Protein AF-A0A9P7G7P2-F1 (afdb_monomer_lite)

Foldseek 3Di:
DDDDPPDDDDDDDDDPPPDPFAWPDKEKADWDFDDDDPVFKTKIKIKIWTAGPQGWIKIKMKIWIWGDDPPDPDIDIDIDIDDIDTQDDGDNWGKQDWYWDAQPPWGIWIWTDTFQKIKIAAPDTPQAQDHGIDMDGDDFQLLAPPTGSRAGWQDWAQQRVFQWIWTAGQQQFIQIWGSVRRDTHSDGDPDPPDPDDDHRNVNSVVRSVVVPVVDPPDDSNKGFGWNHKDAPVSHDRIDTDTDTDHDPD

Radius of gyration: 21.04 Å; chains: 1; bounding box: 52×40×62 Å

Secondary structure (DSSP, 8-state):
-EEETTEEEE-----S-S-SSPEEEEEEPPPEEEEE-SSSEEEEEEEEEEEETTS-EEEEEEEEEEE--TT-S-PEEEEEEPPPEEEE---SSPP-EEEEEEETTTEEEEEEEETTEEEEEE---TTSS--EEEEEE-----SSTT--TTSPEEEEEEEGGGTEEEEEETTS-EEEEE-TTTS-BSSPP--TT-SS---HHHHHHHHHHHHHHHSTT--SS-EEEEEEEEESSSSS-EEEEEEEE----

Structure (mmCIF, N/CA/C/O backbone):
data_AF-A0A9P7G7P2-F1
#
_entry.id   AF-A0A9P7G7P2-F1
#
loop_
_atom_site.group_PDB
_atom_site.id
_atom_site.type_symbol
_atom_site.label_atom_id
_atom_site.label_alt_id
_atom_site.label_comp_id
_atom_site.label_asym_id
_atom_site.label_entity_id
_atom_site.label_seq_id
_atom_site.pdbx_PDB_ins_code
_atom_site.Cartn_x
_atom_site.Cartn_y
_atom_site.Cartn_z
_atom_site.occupancy
_atom_site.B_iso_or_equiv
_atom_site.auth_seq_id
_atom_site.auth_comp_id
_atom_site.auth_asym_id
_atom_site.auth_atom_id
_atom_site.pdbx_PDB_model_num
ATOM 1 N N . MET A 1 1 ? -2.155 -1.975 -22.381 1.00 59.00 1 MET A N 1
ATOM 2 C CA . MET A 1 1 ? -2.998 -1.448 -23.482 1.00 59.00 1 MET A CA 1
ATOM 3 C C . MET A 1 1 ?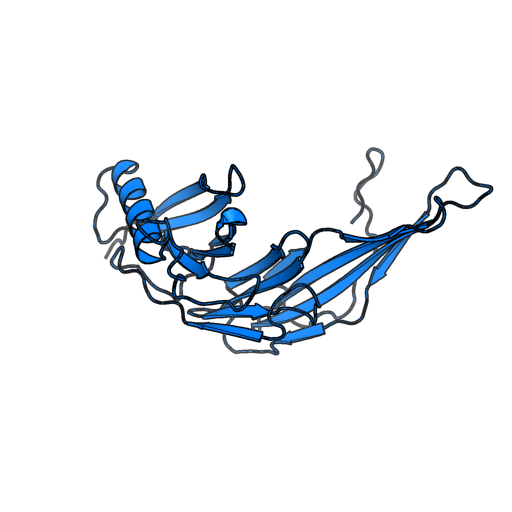 -2.465 -0.083 -23.896 1.00 59.00 1 MET A C 1
ATOM 5 O O . MET A 1 1 ? -1.882 0.585 -23.052 1.00 59.00 1 MET A O 1
ATOM 9 N N . ARG A 1 2 ? -2.618 0.326 -25.160 1.00 68.75 2 ARG A N 1
ATOM 10 C CA . ARG A 1 2 ? -2.254 1.675 -25.634 1.00 68.75 2 ARG A CA 1
ATOM 11 C C . ARG A 1 2 ? -3.498 2.369 -26.180 1.00 68.75 2 ARG A C 1
ATOM 13 O O . ARG A 1 2 ? -4.197 1.787 -27.006 1.00 68.75 2 ARG A O 1
ATOM 20 N N . TYR A 1 3 ? -3.740 3.598 -25.731 1.00 68.50 3 TYR A N 1
ATOM 21 C CA . TYR A 1 3 ? -4.749 4.480 -26.313 1.00 68.50 3 TYR A CA 1
ATOM 22 C C . TYR A 1 3 ? -4.130 5.285 -27.460 1.00 68.50 3 TYR A C 1
ATOM 24 O O . TYR A 1 3 ? -2.988 5.745 -27.354 1.00 68.50 3 TYR A O 1
ATOM 32 N N . ARG A 1 4 ? -4.867 5.446 -28.558 1.00 71.50 4 ARG A N 1
ATOM 33 C CA . ARG A 1 4 ? -4.575 6.443 -29.590 1.00 71.50 4 ARG A CA 1
ATOM 34 C C . ARG A 1 4 ? -5.858 7.223 -29.831 1.00 71.50 4 ARG A C 1
ATOM 36 O O . ARG A 1 4 ? -6.910 6.609 -29.916 1.00 71.50 4 ARG A O 1
ATOM 43 N N . ALA A 1 5 ? -5.775 8.546 -29.927 1.00 68.44 5 ALA A N 1
ATOM 44 C CA . ALA A 1 5 ? -6.960 9.398 -30.052 1.00 68.44 5 ALA A CA 1
ATOM 45 C C . ALA A 1 5 ? -7.810 9.083 -31.301 1.00 68.44 5 ALA A C 1
ATOM 47 O O . ALA A 1 5 ? -9.004 9.349 -31.314 1.00 68.44 5 ALA A O 1
ATOM 48 N N . ASP A 1 6 ? -7.191 8.492 -32.323 1.00 76.81 6 ASP A N 1
ATOM 49 C CA . ASP A 1 6 ? -7.773 8.104 -33.606 1.00 76.81 6 ASP A CA 1
ATOM 50 C C . ASP A 1 6 ? -8.108 6.601 -33.716 1.00 76.81 6 ASP A C 1
ATOM 52 O O . ASP A 1 6 ? -8.626 6.170 -34.745 1.00 76.81 6 ASP A O 1
ATOM 56 N N . LYS A 1 7 ? -7.809 5.776 -32.696 1.00 68.19 7 LYS A N 1
ATOM 57 C CA . LYS A 1 7 ? -8.043 4.319 -32.728 1.00 68.19 7 LYS A CA 1
ATOM 58 C C . LYS A 1 7 ? -8.718 3.785 -31.468 1.00 68.19 7 LYS A C 1
ATOM 60 O O . LYS A 1 7 ? -8.602 4.327 -30.375 1.00 68.19 7 LYS A O 1
ATOM 65 N N . THR A 1 8 ? -9.345 2.623 -31.623 1.00 80.31 8 THR A N 1
ATOM 66 C CA . THR A 1 8 ? -9.775 1.764 -30.516 1.00 80.31 8 THR A CA 1
ATOM 67 C C . THR A 1 8 ? -8.575 1.284 -29.685 1.00 80.31 8 THR A C 1
ATOM 69 O O . THR A 1 8 ? -7.433 1.268 -30.153 1.00 80.31 8 THR A O 1
ATOM 72 N N . LEU A 1 9 ? -8.835 0.873 -28.439 1.00 81.25 9 LEU A N 1
ATOM 73 C CA . LEU A 1 9 ? -7.858 0.256 -27.532 1.00 81.25 9 LEU A CA 1
ATOM 74 C C . LEU A 1 9 ? -6.985 -0.790 -28.248 1.00 81.25 9 LEU A C 1
ATOM 76 O O . LEU A 1 9 ? -7.500 -1.750 -28.816 1.00 81.25 9 LEU A O 1
ATOM 80 N N . GLN A 1 10 ? -5.658 -0.623 -28.190 1.00 83.62 10 GLN A N 1
ATOM 81 C CA . GLN A 1 10 ? -4.710 -1.586 -28.753 1.00 83.62 10 GLN A CA 1
ATOM 82 C C . GLN A 1 10 ? -4.140 -2.492 -27.653 1.00 83.62 10 GLN A C 1
ATOM 84 O O . GLN A 1 10 ? -3.505 -2.023 -26.694 1.00 83.62 10 GLN A O 1
ATOM 89 N N . LEU A 1 11 ? -4.316 -3.805 -27.818 1.00 85.38 11 LEU A N 1
ATOM 90 C CA . LEU A 1 11 ? -3.574 -4.812 -27.067 1.00 85.38 11 LEU A CA 1
ATOM 91 C C . LEU A 1 11 ? -2.113 -4.794 -27.532 1.00 85.38 11 LEU A C 1
ATOM 93 O O . LEU A 1 11 ? -1.829 -4.969 -28.712 1.00 85.38 11 LEU A O 1
ATOM 97 N N . VAL A 1 12 ? -1.192 -4.532 -26.603 1.00 86.06 12 VAL A N 1
ATOM 98 C CA . VAL A 1 12 ? 0.248 -4.436 -26.909 1.00 86.06 12 VAL A CA 1
ATOM 99 C C . VAL A 1 12 ? 0.956 -5.754 -26.621 1.00 86.06 12 VAL A C 1
ATOM 101 O O . VAL A 1 12 ? 1.841 -6.156 -27.366 1.00 86.06 12 VAL A O 1
ATOM 104 N N . HIS A 1 13 ? 0.580 -6.412 -25.526 1.00 86.19 13 HIS A N 1
ATOM 105 C CA . HIS A 1 13 ? 1.198 -7.649 -25.080 1.00 86.19 13 HIS A CA 1
ATOM 106 C C . HIS A 1 13 ? 0.257 -8.390 -24.128 1.00 86.19 13 HIS A C 1
ATOM 108 O O . HIS A 1 13 ? -0.482 -7.741 -23.382 1.00 86.19 13 HIS A O 1
ATOM 114 N N . THR A 1 14 ? 0.335 -9.720 -24.134 1.00 89.44 14 THR A N 1
ATOM 115 C CA . THR A 1 14 ? -0.330 -10.606 -23.174 1.00 89.44 14 THR A CA 1
ATOM 116 C C . THR A 1 14 ? 0.740 -11.467 -22.526 1.00 89.44 14 THR A C 1
ATOM 118 O O . THR A 1 14 ? 1.456 -12.179 -23.225 1.00 89.44 14 THR A O 1
ATOM 121 N N . LEU A 1 15 ? 0.846 -11.401 -21.201 1.00 87.62 15 LEU A N 1
ATOM 122 C CA . LEU A 1 15 ? 1.722 -12.286 -20.442 1.00 87.62 15 LEU A CA 1
ATOM 123 C C . LEU A 1 15 ? 1.003 -13.620 -20.254 1.00 87.62 15 LEU A C 1
ATOM 125 O O . LEU A 1 15 ? -0.050 -13.672 -19.620 1.00 87.62 15 LEU A O 1
ATOM 129 N N . GLN A 1 16 ? 1.541 -14.681 -20.849 1.00 84.38 16 GLN A N 1
ATOM 130 C CA . GLN A 1 16 ? 1.025 -16.032 -20.650 1.00 84.38 16 GLN A CA 1
ATOM 131 C C . GLN A 1 16 ? 1.536 -16.585 -19.314 1.00 84.38 16 GLN A C 1
ATOM 133 O O . GLN A 1 16 ? 2.705 -16.401 -18.990 1.00 84.38 16 GLN A O 1
ATOM 138 N N . ALA A 1 17 ? 0.654 -17.264 -18.573 1.00 78.94 17 ALA A N 1
ATOM 139 C CA . ALA A 1 17 ? 0.984 -18.032 -17.369 1.00 78.94 17 ALA A CA 1
ATOM 140 C C . ALA A 1 17 ? 1.711 -17.244 -16.256 1.00 78.94 17 ALA A C 1
ATOM 142 O O . ALA A 1 17 ? 2.715 -17.704 -15.724 1.00 78.94 17 ALA A O 1
ATOM 143 N N . VAL A 1 18 ? 1.199 -16.063 -15.882 1.00 83.81 18 VAL A N 1
ATOM 144 C CA . VAL A 1 18 ? 1.691 -15.354 -14.679 1.00 83.81 18 VAL A CA 1
ATOM 145 C C . VAL A 1 18 ? 1.369 -16.163 -13.416 1.00 83.81 18 VAL A C 1
ATOM 147 O O . VAL A 1 18 ? 2.214 -16.342 -12.551 1.00 83.81 18 VAL A O 1
ATOM 150 N N . VAL A 1 19 ? 0.137 -16.661 -13.324 1.00 89.62 19 VAL A N 1
ATOM 151 C CA . VAL A 1 19 ? -0.361 -17.575 -12.290 1.00 89.62 19 VAL A CA 1
ATOM 152 C C . VAL A 1 19 ? -1.539 -18.360 -12.864 1.00 89.62 19 VAL A C 1
ATOM 154 O O . VAL A 1 19 ? -2.234 -17.855 -13.748 1.00 89.62 19 VAL A O 1
ATOM 157 N N . ASP A 1 20 ? -1.781 -19.565 -12.350 1.00 92.06 20 ASP A N 1
ATOM 158 C CA . ASP A 1 20 ? -2.938 -20.387 -12.743 1.00 92.06 20 ASP A CA 1
ATOM 159 C C . ASP A 1 20 ? -4.230 -19.950 -12.025 1.00 92.06 20 ASP A C 1
ATOM 161 O O . ASP A 1 20 ? -5.337 -20.353 -12.380 1.00 92.06 20 ASP A O 1
ATOM 165 N N . GLN A 1 21 ? -4.088 -19.122 -10.989 1.00 94.94 21 GLN A N 1
ATOM 166 C CA . GLN A 1 21 ? -5.156 -18.633 -10.128 1.00 94.94 21 GLN A CA 1
ATOM 167 C C . GLN A 1 21 ? -5.640 -17.244 -10.561 1.00 94.94 21 GLN A C 1
ATOM 169 O O . GLN A 1 21 ? -4.947 -16.496 -11.251 1.00 94.94 21 GLN A O 1
ATOM 174 N N . TRP A 1 22 ? -6.834 -16.861 -10.104 1.00 95.44 22 TRP A N 1
ATOM 175 C CA . TRP A 1 22 ? -7.392 -15.541 -10.390 1.00 95.44 22 TRP A CA 1
ATOM 176 C C . TRP A 1 22 ? -6.542 -14.442 -9.760 1.00 95.44 22 TRP A C 1
ATOM 178 O O . TRP A 1 22 ? -6.297 -14.458 -8.555 1.00 95.44 22 TRP A O 1
ATOM 188 N N . ILE A 1 23 ? -6.138 -13.455 -10.559 1.00 96.44 23 ILE A N 1
ATOM 189 C CA . ILE A 1 23 ? -5.505 -12.238 -10.052 1.00 96.44 23 ILE A CA 1
ATOM 190 C C . ILE A 1 23 ? -6.581 -11.399 -9.354 1.00 96.44 23 ILE A C 1
ATOM 192 O O . ILE A 1 23 ? -7.551 -10.983 -9.982 1.00 96.44 23 ILE A O 1
ATOM 196 N N . THR A 1 24 ? -6.407 -11.157 -8.057 1.00 97.25 24 THR A N 1
ATOM 197 C CA . THR A 1 24 ? -7.348 -10.396 -7.220 1.00 97.25 24 THR A CA 1
ATOM 198 C C . THR A 1 24 ? -6.922 -8.945 -7.041 1.00 97.25 24 THR A C 1
ATOM 200 O O . THR A 1 24 ? -7.770 -8.077 -6.868 1.00 97.25 24 THR A O 1
ATOM 203 N N . HIS A 1 25 ? -5.616 -8.669 -7.101 1.00 97.88 25 HIS A N 1
ATOM 204 C CA . HIS A 1 25 ? -5.068 -7.322 -6.968 1.00 97.88 25 HIS A CA 1
ATOM 205 C C . HIS A 1 25 ? -3.955 -7.099 -7.981 1.00 97.88 25 HIS A C 1
ATOM 207 O O . HIS A 1 25 ? -3.177 -8.008 -8.273 1.00 97.88 25 HIS A O 1
ATOM 213 N N . VAL A 1 26 ? -3.842 -5.865 -8.463 1.00 97.75 26 VAL A N 1
ATOM 214 C CA . VAL A 1 26 ? -2.737 -5.402 -9.303 1.00 97.75 26 VAL A CA 1
ATOM 215 C C . VAL A 1 26 ? -2.310 -4.030 -8.807 1.00 97.75 26 VAL A C 1
ATOM 217 O O . VAL A 1 26 ? -3.153 -3.181 -8.533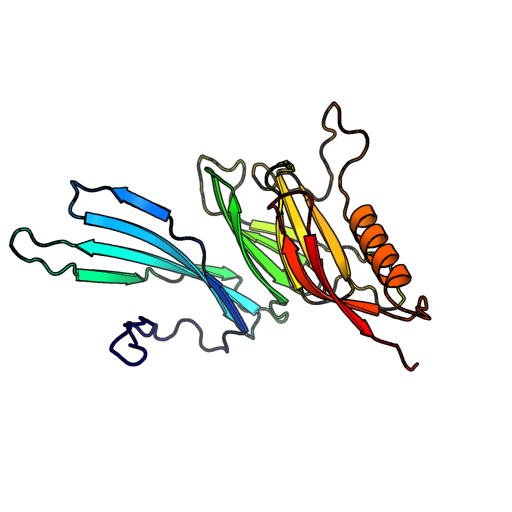 1.00 97.75 26 VAL A O 1
ATOM 220 N N . SER A 1 27 ? -1.004 -3.798 -8.720 1.00 97.56 27 SER A N 1
ATOM 221 C CA . SER A 1 27 ? -0.456 -2.477 -8.427 1.00 97.56 27 SER A CA 1
ATOM 222 C C . SER A 1 27 ? 0.694 -2.160 -9.368 1.00 97.56 27 SER A C 1
ATOM 224 O O . SER A 1 27 ? 1.574 -2.990 -9.601 1.00 97.56 27 SER A O 1
ATOM 226 N N . PHE A 1 28 ? 0.692 -0.948 -9.914 1.00 96.62 28 PHE A N 1
ATOM 227 C CA . PHE A 1 28 ? 1.688 -0.481 -10.869 1.00 96.62 28 PHE A CA 1
ATOM 228 C C . PHE A 1 28 ? 2.528 0.623 -10.226 1.00 96.62 28 PHE A C 1
ATOM 230 O O . PHE A 1 28 ? 1.981 1.616 -9.754 1.00 96.62 28 PHE A O 1
ATOM 237 N N . SER A 1 29 ? 3.848 0.452 -10.194 1.00 95.69 29 SER A N 1
ATOM 238 C CA . SER A 1 29 ? 4.754 1.470 -9.656 1.00 95.69 29 SER A CA 1
ATOM 239 C C . SER A 1 29 ? 4.891 2.648 -10.618 1.00 95.69 29 SER A C 1
ATOM 241 O O . SER A 1 29 ? 4.656 2.516 -11.820 1.00 95.69 29 SER A O 1
ATOM 243 N N . SER A 1 30 ? 5.426 3.770 -10.147 1.00 94.00 30 SER A N 1
ATOM 244 C CA . SER A 1 30 ? 5.787 4.857 -11.059 1.00 94.00 30 SER A CA 1
ATOM 245 C C . SER A 1 30 ? 6.898 4.429 -12.029 1.00 94.00 30 SER A C 1
ATOM 247 O O . SER A 1 30 ? 7.728 3.560 -11.726 1.00 94.00 30 SER A O 1
ATOM 249 N N . TRP A 1 31 ? 6.912 5.038 -13.218 1.00 93.00 31 TRP A N 1
ATOM 250 C CA . TRP A 1 31 ? 8.011 4.889 -14.171 1.00 93.00 31 TRP A CA 1
ATOM 251 C C . TRP A 1 31 ? 9.232 5.658 -13.680 1.00 93.00 31 TRP A C 1
ATOM 253 O O . TRP A 1 31 ? 9.157 6.858 -13.429 1.00 93.00 31 TRP A O 1
ATOM 263 N N . ILE A 1 32 ? 10.374 4.984 -13.621 1.00 91.25 32 ILE A N 1
ATOM 264 C CA . ILE A 1 32 ? 11.656 5.581 -13.252 1.00 91.25 32 ILE A CA 1
ATOM 265 C C . ILE A 1 32 ? 12.539 5.631 -14.491 1.00 91.25 32 ILE A C 1
ATOM 267 O O . ILE A 1 32 ? 12.627 4.660 -15.238 1.00 91.25 32 ILE A O 1
ATOM 271 N N . LEU A 1 33 ? 13.200 6.761 -14.716 1.00 90.06 33 LEU A N 1
ATOM 272 C CA . LEU A 1 33 ? 14.206 6.899 -15.761 1.00 90.06 33 LEU A CA 1
ATOM 273 C C . LEU A 1 33 ? 15.469 6.134 -15.356 1.00 90.06 33 LEU A C 1
ATOM 275 O O . LEU A 1 33 ? 16.052 6.412 -14.311 1.00 90.06 33 LEU A O 1
ATOM 279 N N . VAL A 1 34 ? 15.874 5.161 -16.169 1.00 87.25 34 VAL A N 1
ATOM 280 C CA . VAL A 1 34 ? 17.033 4.300 -15.878 1.00 87.25 34 VAL A CA 1
ATOM 281 C C . VAL A 1 34 ? 18.249 4.721 -16.673 1.00 87.25 34 VAL A C 1
ATOM 283 O O . VAL A 1 34 ? 19.360 4.723 -16.151 1.00 87.25 34 VAL A O 1
ATOM 286 N N . HIS A 1 35 ? 18.041 5.108 -17.928 1.00 81.88 35 HIS A N 1
ATOM 287 C CA . HIS A 1 35 ? 19.118 5.573 -18.779 1.00 81.88 35 HIS A CA 1
ATOM 288 C C . HIS A 1 35 ? 18.638 6.706 -19.682 1.00 81.88 35 HIS A C 1
ATOM 290 O O . HIS A 1 35 ? 17.663 6.560 -20.426 1.00 81.88 35 HIS A O 1
ATOM 296 N N . THR A 1 36 ? 19.355 7.824 -19.621 1.00 74.62 36 THR A N 1
ATOM 297 C CA . THR A 1 36 ? 19.349 8.867 -20.643 1.00 74.62 36 THR A CA 1
ATOM 298 C C . THR A 1 36 ? 20.514 8.581 -21.577 1.00 74.62 36 THR A C 1
ATOM 300 O O . THR A 1 36 ? 21.640 8.998 -21.307 1.00 74.62 36 THR A O 1
ATOM 303 N N . GLY A 1 37 ? 20.269 7.823 -22.646 1.00 66.56 37 GLY A N 1
ATOM 304 C CA . GLY A 1 37 ? 21.260 7.699 -23.713 1.00 66.56 37 GLY A CA 1
ATOM 305 C C . GLY A 1 37 ? 21.491 9.048 -24.403 1.00 66.56 37 GLY A C 1
ATOM 306 O O . GLY A 1 37 ? 20.833 10.042 -24.094 1.00 66.56 37 GLY A O 1
ATOM 307 N N . THR A 1 38 ? 22.401 9.082 -25.377 1.00 59.22 38 THR A N 1
ATOM 308 C CA . THR A 1 38 ? 22.652 10.222 -26.277 1.00 59.22 38 THR A CA 1
ATOM 309 C C . THR A 1 38 ? 21.379 10.653 -27.011 1.00 59.22 38 THR A C 1
ATOM 311 O O . THR A 1 38 ? 21.155 10.192 -28.118 1.00 59.22 38 THR A O 1
ATOM 314 N N . CYS A 1 39 ? 20.537 11.499 -26.403 1.00 56.22 39 CYS A N 1
ATOM 315 C CA . CYS A 1 39 ? 19.283 12.125 -26.884 1.00 56.22 39 CYS A CA 1
ATOM 316 C C . CYS A 1 39 ? 18.224 11.246 -27.598 1.00 56.22 39 CYS A C 1
ATOM 318 O O . CYS A 1 39 ? 17.084 11.675 -27.723 1.00 56.22 39 CYS A O 1
ATOM 320 N N . LYS A 1 40 ? 18.552 10.032 -28.046 1.00 67.44 40 LYS A N 1
ATOM 321 C CA . LYS A 1 40 ? 17.798 9.218 -29.009 1.00 67.44 40 LYS A CA 1
ATOM 322 C C . LYS A 1 40 ? 17.245 7.928 -28.408 1.00 67.44 40 LYS A C 1
ATOM 324 O O . LYS A 1 40 ? 16.351 7.337 -29.001 1.00 67.44 40 LYS A O 1
ATOM 329 N N . ASN A 1 41 ? 17.747 7.528 -27.233 1.00 75.06 41 ASN A N 1
ATOM 330 C CA . ASN A 1 41 ? 17.311 6.336 -26.508 1.00 75.06 41 ASN A CA 1
ATOM 331 C C . ASN A 1 41 ? 16.977 6.689 -25.056 1.00 75.06 41 ASN A C 1
ATOM 333 O O . ASN A 1 41 ? 17.871 6.948 -24.245 1.00 75.06 41 ASN A O 1
ATOM 337 N N . VAL A 1 42 ? 15.687 6.683 -24.723 1.00 84.69 42 VAL A N 1
ATOM 338 C CA . VAL A 1 42 ? 15.203 6.881 -23.350 1.00 84.69 42 VAL A CA 1
ATOM 339 C C . VAL A 1 42 ? 14.680 5.552 -22.828 1.00 84.69 42 VAL A C 1
ATOM 341 O O . VAL A 1 42 ? 13.762 4.974 -23.412 1.00 84.69 42 VAL A O 1
ATOM 344 N N . CYS A 1 43 ? 15.258 5.075 -21.723 1.00 87.38 43 CYS A N 1
ATOM 345 C CA . CYS A 1 43 ? 14.856 3.831 -21.074 1.00 87.38 43 CYS A CA 1
ATOM 346 C C . CYS A 1 43 ? 14.214 4.116 -19.715 1.00 87.38 43 CYS A C 1
ATOM 348 O O . CYS A 1 43 ? 14.827 4.745 -18.846 1.00 87.38 43 CYS A O 1
ATOM 350 N N . ARG A 1 44 ? 12.980 3.646 -19.530 1.00 92.50 44 ARG A N 1
ATOM 351 C CA . ARG A 1 44 ? 12.225 3.758 -18.281 1.00 92.50 44 ARG A CA 1
ATOM 352 C C . ARG A 1 44 ? 11.870 2.383 -17.741 1.00 92.50 44 ARG A C 1
ATOM 354 O O . ARG A 1 44 ? 11.657 1.450 -18.506 1.00 92.50 44 ARG A O 1
ATOM 361 N N . GLU A 1 45 ? 11.757 2.270 -16.427 1.00 93.56 45 GLU A N 1
ATOM 362 C CA . GLU A 1 45 ? 11.384 1.033 -15.749 1.00 93.56 45 GLU A CA 1
ATOM 363 C C . GLU A 1 45 ? 10.270 1.253 -14.727 1.00 93.56 45 GLU A C 1
ATOM 365 O O . GLU A 1 45 ? 10.326 2.166 -13.901 1.00 93.56 45 GLU A O 1
ATOM 370 N N . ALA A 1 46 ? 9.296 0.355 -14.733 1.00 95.19 46 ALA A N 1
ATOM 371 C CA . ALA A 1 46 ? 8.241 0.241 -13.737 1.00 95.19 46 ALA A CA 1
ATOM 372 C C . ALA A 1 46 ? 8.135 -1.214 -13.262 1.00 95.19 46 ALA A C 1
ATOM 374 O O . ALA A 1 46 ? 8.726 -2.117 -13.853 1.00 95.19 46 ALA A O 1
ATOM 375 N N . HIS A 1 47 ? 7.396 -1.450 -12.185 1.00 95.50 47 HIS A N 1
ATOM 376 C CA . HIS A 1 47 ? 7.065 -2.793 -11.721 1.00 95.50 47 HIS A CA 1
ATOM 377 C C . HIS A 1 47 ? 5.557 -2.949 -11.637 1.00 95.50 47 HIS A C 1
ATOM 379 O O . HIS A 1 47 ? 4.850 -2.031 -11.223 1.00 95.50 47 HIS A O 1
ATOM 385 N N . VAL A 1 48 ?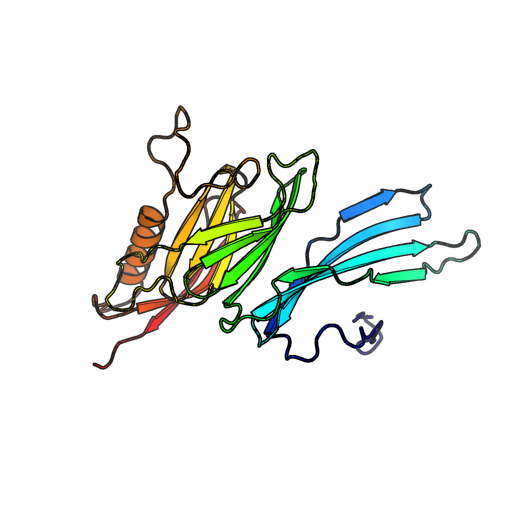 5.079 -4.129 -12.011 1.00 97.06 48 VAL A N 1
ATOM 386 C CA . VAL A 1 48 ? 3.684 -4.521 -11.838 1.00 97.06 48 VAL A CA 1
ATOM 387 C C . VAL A 1 48 ? 3.665 -5.629 -10.812 1.00 97.06 48 VAL A C 1
ATOM 389 O O . VAL A 1 48 ? 4.175 -6.716 -11.072 1.00 97.06 48 VAL A O 1
ATOM 392 N N . ALA A 1 49 ? 3.109 -5.337 -9.646 1.00 97.75 49 ALA A N 1
ATOM 393 C CA . ALA A 1 49 ? 2.823 -6.339 -8.640 1.00 97.75 49 ALA A CA 1
ATOM 394 C C . ALA A 1 49 ? 1.422 -6.896 -8.856 1.00 97.75 49 ALA A C 1
ATOM 396 O O . ALA A 1 49 ? 0.526 -6.187 -9.319 1.00 97.75 49 ALA A O 1
ATOM 397 N N . TYR A 1 50 ? 1.237 -8.152 -8.480 1.00 97.94 50 TYR A N 1
ATOM 398 C CA . TYR A 1 50 ? -0.055 -8.807 -8.464 1.00 97.94 50 TYR A CA 1
ATOM 399 C C . TYR A 1 50 ? -0.201 -9.673 -7.215 1.00 97.94 50 TYR A C 1
ATOM 401 O O . TYR A 1 50 ? 0.781 -10.119 -6.614 1.00 97.94 50 TYR A O 1
ATOM 409 N N . ALA A 1 51 ? -1.453 -9.924 -6.852 1.00 97.88 51 ALA A N 1
ATOM 410 C CA . ALA A 1 51 ? -1.821 -10.953 -5.899 1.00 97.88 51 ALA A CA 1
ATOM 411 C C . ALA A 1 51 ? -2.858 -11.885 -6.518 1.00 97.88 51 ALA A C 1
ATOM 413 O O . ALA A 1 51 ? -3.711 -11.433 -7.285 1.00 97.88 51 ALA A O 1
ATOM 414 N N . ALA A 1 52 ? -2.789 -13.168 -6.177 1.00 97.38 52 ALA A N 1
ATOM 415 C CA . ALA A 1 52 ? -3.719 -14.179 -6.659 1.00 97.38 52 ALA A CA 1
ATOM 416 C C . ALA A 1 52 ? -4.686 -14.654 -5.561 1.00 97.38 52 ALA A C 1
ATOM 418 O O . ALA A 1 52 ? -4.502 -14.375 -4.372 1.00 97.38 52 ALA A O 1
ATOM 419 N N . SER A 1 53 ? -5.747 -15.357 -5.957 1.00 96.19 53 SER A N 1
ATOM 420 C CA . SER A 1 53 ? -6.805 -15.838 -5.058 1.00 96.19 53 SER A CA 1
ATOM 421 C C . SER A 1 53 ? -6.327 -16.873 -4.038 1.00 96.19 53 SER A C 1
ATOM 423 O O . SER A 1 53 ? -6.970 -17.054 -3.012 1.00 96.19 53 SER A O 1
ATOM 425 N N . ASP A 1 54 ? -5.194 -17.524 -4.29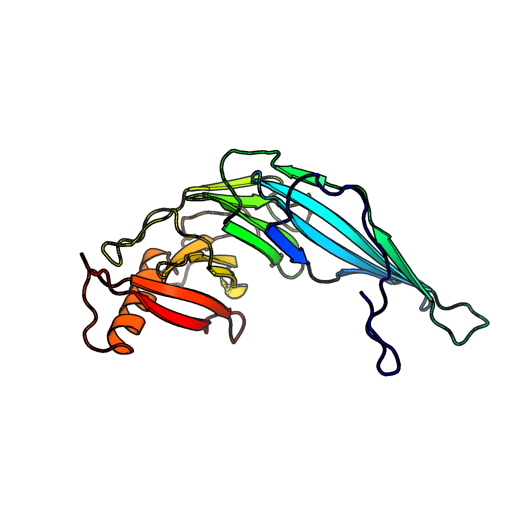4 1.00 95.81 54 ASP A N 1
ATOM 426 C CA . ASP A 1 54 ? -4.518 -18.428 -3.360 1.00 95.81 54 ASP A CA 1
ATOM 427 C C . ASP A 1 54 ? -3.522 -17.704 -2.437 1.00 95.81 54 ASP A C 1
ATOM 429 O O . ASP A 1 54 ? -2.661 -18.336 -1.836 1.00 95.81 54 ASP A O 1
ATOM 433 N N . GLY A 1 55 ? -3.556 -16.371 -2.375 1.00 96.75 55 GLY A N 1
ATOM 434 C CA . GLY A 1 55 ? -2.664 -15.590 -1.523 1.00 96.75 55 GLY A CA 1
ATOM 435 C C . GLY A 1 55 ? -1.221 -15.467 -2.025 1.00 96.75 55 GLY A C 1
ATOM 436 O O . GLY A 1 55 ? -0.397 -14.906 -1.288 1.00 96.75 55 GLY A O 1
ATOM 437 N N . THR A 1 56 ? -0.910 -15.951 -3.234 1.00 96.94 56 THR A N 1
ATOM 438 C CA . THR A 1 56 ? 0.374 -15.709 -3.910 1.00 96.94 56 THR A CA 1
ATOM 439 C C . THR A 1 56 ? 0.558 -14.216 -4.162 1.00 96.94 56 THR A C 1
ATOM 441 O O . THR A 1 56 ? -0.379 -13.528 -4.569 1.00 96.94 56 THR A O 1
ATOM 444 N N . VAL A 1 57 ? 1.777 -13.715 -3.949 1.00 97.81 57 VAL A N 1
ATOM 445 C CA . VAL A 1 57 ? 2.182 -12.343 -4.286 1.00 97.81 57 VAL A CA 1
ATOM 446 C C . VAL A 1 57 ? 3.438 -12.405 -5.132 1.00 97.81 57 VAL A C 1
ATOM 448 O O . VAL A 1 57 ? 4.431 -13.028 -4.747 1.00 97.81 57 VAL A O 1
ATOM 451 N N . GLY A 1 58 ? 3.413 -11.722 -6.265 1.00 97.12 58 GLY A N 1
ATOM 452 C CA . GLY A 1 58 ? 4.555 -11.615 -7.156 1.00 97.12 58 GLY A CA 1
ATOM 453 C C . GLY A 1 58 ? 4.574 -10.273 -7.859 1.00 97.12 58 GLY A C 1
ATOM 454 O O . GLY A 1 58 ? 3.655 -9.461 -7.739 1.00 97.12 58 GLY A O 1
ATOM 455 N N . PHE A 1 59 ? 5.647 -10.020 -8.589 1.00 97.06 59 PHE A N 1
ATOM 456 C CA . PHE A 1 59 ? 5.722 -8.876 -9.478 1.00 97.06 59 PHE A CA 1
ATOM 457 C C . PHE A 1 59 ? 6.642 -9.170 -10.658 1.00 97.06 59 PHE A C 1
ATOM 459 O O . PHE A 1 59 ? 7.469 -10.077 -10.619 1.00 97.06 59 PHE A O 1
ATOM 466 N N . PHE A 1 60 ? 6.533 -8.363 -11.703 1.00 95.62 60 PHE A N 1
ATOM 467 C CA . PHE A 1 60 ? 7.471 -8.364 -12.818 1.00 95.62 60 PHE A CA 1
ATOM 468 C C . PHE A 1 60 ? 7.916 -6.940 -13.130 1.00 95.62 60 PHE A C 1
ATOM 470 O O . PHE A 1 60 ? 7.205 -5.962 -12.873 1.00 95.62 60 PHE A O 1
ATOM 477 N N . LYS A 1 61 ? 9.126 -6.817 -13.675 1.00 94.94 61 LYS A N 1
ATOM 478 C CA . LYS A 1 61 ? 9.656 -5.538 -14.146 1.00 94.94 61 LYS A CA 1
ATOM 479 C C . LYS A 1 61 ? 9.200 -5.294 -15.578 1.00 94.94 61 LYS A C 1
ATOM 481 O O . LYS A 1 61 ? 9.308 -6.182 -16.421 1.00 94.94 61 LYS A O 1
ATOM 486 N N . VAL A 1 62 ? 8.733 -4.082 -15.843 1.00 95.12 62 VAL A N 1
ATOM 487 C CA . VAL A 1 62 ? 8.411 -3.588 -17.179 1.00 95.12 62 VAL A CA 1
ATOM 488 C C . VAL A 1 62 ? 9.444 -2.545 -17.558 1.00 95.12 62 VAL A C 1
ATOM 490 O O . VAL A 1 62 ? 9.599 -1.539 -16.868 1.00 95.12 62 VAL A O 1
ATOM 493 N N . THR A 1 63 ? 10.126 -2.766 -18.671 1.00 94.94 63 THR A N 1
ATOM 494 C CA . THR A 1 63 ? 11.062 -1.808 -19.249 1.00 94.94 63 THR A CA 1
ATOM 495 C C . THR A 1 63 ? 10.457 -1.232 -20.522 1.00 94.94 63 THR A C 1
ATOM 497 O O . THR A 1 63 ? 9.917 -1.948 -21.364 1.00 94.94 63 THR A O 1
ATOM 500 N N . GLN A 1 64 ? 10.526 0.086 -20.640 1.00 92.81 64 GLN A N 1
ATOM 501 C CA . GLN A 1 64 ? 10.056 0.858 -21.772 1.00 92.81 64 GLN A CA 1
ATOM 502 C C . GLN A 1 64 ? 11.244 1.539 -22.435 1.00 92.81 64 GLN A C 1
ATOM 504 O O . GLN A 1 64 ? 11.921 2.353 -21.807 1.00 92.81 64 GLN A O 1
ATOM 509 N N . THR A 1 65 ? 11.457 1.248 -23.712 1.00 91.94 65 THR A N 1
ATOM 510 C CA . THR A 1 65 ? 12.507 1.869 -24.517 1.00 91.94 65 THR A CA 1
ATOM 511 C C . THR A 1 65 ? 11.869 2.645 -25.658 1.00 91.94 65 THR A C 1
ATOM 513 O O . THR A 1 65 ? 11.036 2.117 -26.399 1.00 91.94 65 THR A O 1
ATOM 516 N N . PHE A 1 66 ? 12.250 3.914 -25.774 1.00 88.69 66 PHE A N 1
ATOM 517 C CA . PHE A 1 66 ? 11.945 4.750 -26.926 1.00 88.69 66 PHE A CA 1
ATOM 518 C C . PHE A 1 66 ? 13.183 4.813 -27.804 1.00 88.69 66 PHE A C 1
ATOM 520 O O . PHE A 1 66 ? 14.228 5.252 -27.330 1.00 88.69 66 PHE A O 1
ATOM 527 N N . GLU A 1 67 ? 13.047 4.377 -29.050 1.00 86.38 67 GLU A N 1
ATOM 528 C CA . GLU A 1 67 ? 14.103 4.439 -30.057 1.00 86.38 67 GLU A CA 1
ATOM 529 C C . GLU A 1 67 ? 13.662 5.427 -31.143 1.00 86.38 67 GLU A C 1
ATOM 531 O O . GLU A 1 67 ? 12.561 5.306 -31.692 1.00 86.38 67 GLU A O 1
ATOM 536 N N . GLN A 1 68 ? 14.500 6.427 -31.424 1.00 82.75 68 GLN A N 1
ATOM 537 C CA . GLN A 1 68 ? 14.323 7.332 -32.560 1.00 82.75 68 GLN A CA 1
ATOM 538 C C . GLN A 1 68 ? 15.415 7.041 -33.602 1.00 82.75 68 GLN A C 1
ATOM 540 O O . GLN A 1 68 ? 16.583 7.380 -33.369 1.00 82.75 68 GLN A O 1
ATOM 545 N N . PRO A 1 69 ? 15.075 6.400 -34.737 1.00 78.38 69 PRO A N 1
ATOM 546 C CA . PRO A 1 69 ? 16.030 6.167 -35.815 1.00 78.38 69 PRO A CA 1
ATOM 547 C C . PRO A 1 69 ? 16.560 7.500 -36.356 1.00 78.38 69 PRO A C 1
ATOM 549 O O . PRO A 1 69 ? 15.824 8.479 -36.429 1.00 78.38 69 PRO A O 1
ATOM 552 N N . SER A 1 70 ? 17.832 7.555 -36.761 1.00 77.38 70 SER A N 1
ATOM 553 C CA . SER A 1 70 ? 18.451 8.788 -37.277 1.00 77.38 70 SER A CA 1
ATOM 554 C C . SER A 1 70 ? 17.814 9.327 -38.561 1.00 77.38 70 SER A C 1
ATOM 556 O O . SER A 1 70 ? 17.925 10.523 -38.798 1.00 77.38 70 SER A O 1
ATOM 558 N N . ASP A 1 71 ? 17.152 8.465 -39.334 1.00 78.00 71 ASP A N 1
ATOM 559 C CA . ASP A 1 71 ? 16.568 8.775 -40.648 1.00 78.00 71 ASP A CA 1
ATOM 560 C C . ASP A 1 71 ? 15.027 8.782 -40.660 1.00 78.00 71 ASP A C 1
ATOM 562 O O . ASP A 1 71 ? 14.423 8.875 -41.727 1.00 78.00 71 ASP A O 1
ATOM 566 N N . GLN A 1 72 ? 14.356 8.645 -39.507 1.00 72.75 72 GLN A N 1
ATOM 567 C CA . GLN A 1 72 ? 12.889 8.578 -39.459 1.00 72.75 72 GLN A CA 1
ATOM 568 C C . GLN A 1 72 ? 12.294 9.475 -38.372 1.00 72.75 72 GLN A C 1
ATOM 570 O O . GLN A 1 72 ? 12.716 9.444 -37.217 1.00 72.75 72 GLN A O 1
ATOM 575 N N . ASP A 1 73 ? 11.214 10.180 -38.721 1.00 76.19 73 ASP A N 1
ATOM 576 C CA . ASP A 1 73 ? 10.391 10.956 -37.779 1.00 76.19 73 ASP A CA 1
ATOM 577 C C . ASP A 1 73 ? 9.539 10.075 -36.846 1.00 76.19 73 ASP A C 1
ATOM 579 O O . ASP A 1 73 ? 8.846 10.567 -35.954 1.00 76.19 73 ASP A O 1
ATOM 583 N N . THR A 1 74 ? 9.561 8.751 -37.019 1.00 81.00 74 THR A N 1
ATOM 584 C CA . THR A 1 74 ? 8.737 7.833 -36.231 1.00 81.00 74 THR A CA 1
ATOM 585 C C . THR A 1 74 ? 9.491 7.283 -35.025 1.00 81.00 74 THR A C 1
ATOM 587 O O . THR A 1 74 ? 10.394 6.462 -35.163 1.00 81.00 74 THR A O 1
ATOM 590 N N . THR A 1 75 ? 9.063 7.666 -33.821 1.00 82.06 75 THR A N 1
ATOM 591 C CA . THR A 1 75 ? 9.530 7.048 -32.572 1.00 82.06 75 THR A CA 1
ATOM 592 C C . THR A 1 75 ? 8.914 5.661 -32.387 1.00 82.06 75 THR A C 1
ATOM 594 O O . THR A 1 75 ? 7.688 5.515 -32.290 1.00 82.06 75 THR A O 1
ATOM 597 N N . THR A 1 76 ? 9.753 4.634 -32.271 1.00 86.62 76 THR A N 1
ATOM 598 C CA . THR A 1 76 ? 9.319 3.273 -31.946 1.00 86.62 76 THR A CA 1
ATOM 599 C C . THR A 1 76 ? 9.326 3.051 -30.438 1.00 86.62 76 THR A C 1
ATOM 601 O O . THR A 1 76 ? 10.323 3.270 -29.753 1.00 86.62 76 THR A O 1
ATOM 604 N N . LEU A 1 77 ? 8.179 2.609 -29.916 1.00 87.94 77 LEU A N 1
ATOM 605 C CA . LEU A 1 77 ? 7.998 2.231 -28.519 1.00 87.94 77 LEU A CA 1
ATOM 606 C C . LEU A 1 77 ? 8.154 0.717 -28.384 1.00 87.94 77 LEU A C 1
ATOM 608 O O . LEU A 1 77 ? 7.334 -0.031 -28.921 1.00 87.94 77 LEU A O 1
ATOM 612 N N . ARG A 1 78 ? 9.142 0.279 -27.605 1.00 90.31 78 ARG A N 1
ATOM 613 C CA . ARG A 1 78 ? 9.343 -1.124 -27.246 1.00 90.31 78 ARG A CA 1
ATOM 614 C C . ARG A 1 78 ? 9.076 -1.330 -25.758 1.00 90.31 78 ARG A C 1
ATOM 616 O O . ARG A 1 78 ? 9.558 -0.566 -24.926 1.00 90.31 78 ARG A O 1
ATOM 623 N N . LEU A 1 79 ? 8.302 -2.364 -25.435 1.00 92.06 79 LEU A N 1
ATOM 624 C CA . LEU A 1 79 ? 8.084 -2.822 -24.064 1.00 92.06 79 LEU A CA 1
ATOM 625 C C . LEU A 1 79 ? 8.708 -4.204 -23.900 1.00 92.06 79 LEU A C 1
ATOM 627 O O . LEU A 1 79 ? 8.480 -5.084 -24.730 1.00 92.06 79 LEU A O 1
ATOM 631 N N . THR A 1 80 ? 9.466 -4.395 -22.829 1.00 92.56 80 THR A N 1
ATOM 632 C CA . THR A 1 80 ? 9.977 -5.702 -22.416 1.00 92.56 80 THR A CA 1
ATOM 633 C C . THR A 1 80 ? 9.540 -5.998 -20.991 1.00 92.56 80 THR A C 1
ATOM 635 O O . THR A 1 80 ? 9.465 -5.105 -20.147 1.00 92.56 80 THR A O 1
ATOM 638 N N . PHE A 1 81 ? 9.237 -7.264 -20.734 1.00 91.94 81 PHE A N 1
ATOM 639 C CA . PHE A 1 81 ? 8.803 -7.759 -19.436 1.00 91.94 81 PHE A CA 1
ATOM 640 C C . PHE A 1 81 ? 9.844 -8.762 -18.952 1.00 91.94 81 PHE A C 1
ATOM 642 O O . PHE A 1 81 ? 10.194 -9.687 -19.684 1.00 91.94 81 PHE A O 1
ATOM 649 N N . ASN A 1 82 ? 10.378 -8.551 -17.753 1.00 91.00 82 ASN A N 1
ATOM 650 C CA . ASN A 1 82 ? 11.347 -9.468 -17.162 1.00 91.00 82 ASN A CA 1
ATOM 651 C C . ASN A 1 82 ? 10.640 -10.616 -16.435 1.00 91.00 82 ASN A C 1
ATOM 653 O O . ASN A 1 82 ? 9.450 -10.529 -16.133 1.00 91.00 82 ASN A O 1
ATOM 657 N N . THR A 1 83 ? 11.412 -11.656 -16.113 1.00 86.56 83 THR A N 1
ATOM 658 C CA . THR A 1 83 ? 10.967 -12.814 -15.333 1.00 86.56 83 THR A CA 1
ATOM 659 C C . THR A 1 83 ? 10.241 -12.399 -14.055 1.00 86.56 83 THR A C 1
ATOM 661 O O . THR A 1 83 ? 10.670 -11.478 -13.354 1.00 86.56 83 THR A O 1
ATOM 664 N N . GLU A 1 84 ? 9.149 -13.106 -13.771 1.00 89.06 84 GLU A N 1
ATOM 665 C CA . GLU A 1 84 ? 8.392 -13.012 -12.526 1.00 89.06 84 GLU A CA 1
ATOM 666 C C . GLU A 1 84 ? 9.316 -13.199 -11.317 1.00 89.06 84 GLU A C 1
ATOM 668 O O . GLU A 1 84 ? 10.105 -14.143 -11.244 1.00 89.06 84 GLU A O 1
ATOM 673 N N . VAL A 1 85 ? 9.178 -12.307 -10.342 1.00 92.31 85 VAL A N 1
ATOM 674 C CA . VAL A 1 85 ? 9.721 -12.481 -9.001 1.00 92.31 85 VAL A CA 1
ATOM 675 C C . VAL A 1 85 ? 8.561 -12.836 -8.085 1.00 92.31 85 VAL A C 1
ATOM 677 O O . VAL A 1 85 ? 7.706 -11.998 -7.785 1.00 92.31 85 VAL A O 1
ATOM 680 N N . ARG A 1 86 ? 8.541 -14.086 -7.625 1.00 95.00 86 ARG A N 1
ATOM 681 C CA . ARG A 1 86 ? 7.564 -14.558 -6.646 1.00 95.00 86 ARG A CA 1
ATOM 682 C C . ARG A 1 86 ? 8.030 -14.191 -5.246 1.00 95.00 86 ARG A C 1
ATOM 684 O O . ARG A 1 86 ? 9.076 -14.652 -4.795 1.00 95.00 86 ARG A O 1
ATOM 691 N N . LEU A 1 87 ? 7.255 -13.346 -4.573 1.00 94.69 87 LEU A N 1
ATOM 692 C CA . LEU A 1 87 ? 7.583 -12.856 -3.239 1.00 94.69 87 LEU A CA 1
ATOM 693 C C . LEU A 1 87 ? 7.014 -13.752 -2.142 1.00 94.69 87 LEU A C 1
ATOM 695 O O . LEU A 1 87 ? 7.684 -14.074 -1.165 1.00 94.69 87 LEU A O 1
ATOM 699 N N . HIS A 1 88 ? 5.767 -14.172 -2.320 1.00 93.69 88 HIS A N 1
ATOM 700 C CA . HIS A 1 88 ? 5.079 -15.057 -1.398 1.00 93.69 88 HIS A CA 1
ATOM 701 C C . HIS A 1 88 ? 4.366 -16.138 -2.204 1.00 93.69 88 HIS A C 1
ATOM 703 O O . HIS A 1 88 ? 3.665 -15.825 -3.164 1.00 93.69 88 HIS A O 1
ATOM 709 N N . GLY A 1 89 ? 4.551 -17.404 -1.826 1.00 93.44 89 GLY A N 1
ATOM 710 C CA . GLY A 1 89 ? 3.841 -18.524 -2.446 1.00 93.44 89 GLY A CA 1
ATOM 711 C C . GLY A 1 89 ? 2.377 -18.631 -1.994 1.00 93.44 89 GLY A C 1
ATOM 712 O O . GLY A 1 89 ? 1.926 -17.804 -1.189 1.00 93.44 89 GLY A O 1
ATOM 713 N N . PRO A 1 90 ? 1.665 -19.670 -2.461 1.00 92.75 90 PRO A N 1
ATOM 714 C CA . PRO A 1 90 ? 0.287 -19.934 -2.067 1.00 92.75 90 PRO A CA 1
ATOM 715 C C . PRO A 1 90 ? 0.143 -20.045 -0.544 1.00 92.75 90 PRO A C 1
ATOM 717 O O . PRO A 1 90 ? 0.985 -20.632 0.139 1.00 92.75 90 PRO A O 1
ATOM 720 N N . ASN A 1 91 ? -0.922 -19.467 -0.002 1.00 90.44 91 ASN A N 1
ATOM 721 C CA . ASN A 1 91 ? -1.289 -19.512 1.406 1.00 90.44 91 ASN A CA 1
ATOM 722 C C . ASN A 1 91 ? -2.823 -19.555 1.524 1.00 90.44 91 ASN A C 1
ATOM 724 O O . ASN A 1 91 ? -3.541 -19.016 0.693 1.00 90.44 91 ASN A O 1
ATOM 728 N N . ILE A 1 92 ? -3.342 -20.144 2.596 1.00 86.81 92 ILE A N 1
ATOM 729 C CA . ILE A 1 92 ? -4.782 -20.206 2.874 1.00 86.81 92 ILE A CA 1
ATOM 730 C C . ILE A 1 92 ? -5.431 -18.820 3.032 1.00 86.81 92 ILE A C 1
ATOM 732 O O . ILE A 1 92 ? -6.645 -18.692 2.910 1.00 86.81 92 ILE A O 1
ATOM 736 N N . THR A 1 93 ? -4.640 -17.780 3.315 1.00 93.56 93 THR A N 1
ATOM 737 C CA . THR A 1 93 ? -5.128 -16.409 3.469 1.00 93.56 93 THR A CA 1
ATOM 738 C C . THR A 1 93 ? -4.917 -15.580 2.205 1.00 93.56 93 THR A C 1
ATOM 740 O O . THR A 1 93 ? -3.788 -15.372 1.741 1.00 93.56 93 THR A O 1
ATOM 743 N N . GLY A 1 94 ? -6.030 -15.060 1.684 1.00 95.06 94 GLY A N 1
ATOM 744 C CA . GLY A 1 94 ? -6.040 -14.112 0.578 1.00 95.06 94 GLY A CA 1
ATOM 745 C C . GLY A 1 94 ? -5.373 -12.782 0.937 1.00 95.06 94 GLY A C 1
ATOM 746 O O . GLY A 1 94 ? -5.277 -12.394 2.104 1.00 95.06 94 GLY A O 1
ATOM 747 N N . VAL A 1 95 ? -4.905 -12.083 -0.093 1.00 97.81 95 VAL A N 1
ATOM 748 C CA . VAL A 1 95 ? -4.396 -10.713 0.022 1.00 97.81 95 VAL A CA 1
ATOM 749 C C . VAL A 1 95 ? -5.577 -9.752 0.081 1.00 97.81 95 VAL A C 1
ATOM 751 O O . VAL A 1 95 ? -6.528 -9.902 -0.679 1.00 97.81 95 VAL A O 1
ATOM 754 N N . THR A 1 96 ? -5.518 -8.785 0.991 1.00 97.69 96 THR A N 1
ATOM 755 C CA . THR A 1 96 ? -6.581 -7.797 1.237 1.00 97.69 96 THR A CA 1
ATOM 756 C C . THR A 1 96 ? -6.209 -6.379 0.809 1.00 97.69 96 THR A C 1
ATOM 758 O O . THR A 1 96 ? -6.994 -5.456 0.995 1.00 97.69 96 THR A O 1
ATOM 761 N N . GLY A 1 97 ? -4.999 -6.194 0.287 1.00 97.88 97 GLY A N 1
ATOM 762 C CA . GLY A 1 97 ? -4.466 -4.915 -0.158 1.00 97.88 97 GLY A CA 1
ATOM 763 C C . GLY A 1 97 ? -3.099 -5.110 -0.801 1.00 97.88 97 GLY A C 1
ATOM 764 O O . GLY A 1 97 ? -2.320 -5.958 -0.363 1.00 97.88 97 GLY A O 1
ATOM 765 N N . LEU A 1 98 ? -2.814 -4.347 -1.855 1.00 98.44 98 LEU A N 1
ATOM 766 C CA . LEU A 1 98 ? -1.560 -4.402 -2.607 1.00 98.44 98 LEU A CA 1
ATOM 767 C C . LEU A 1 98 ? -1.253 -3.017 -3.178 1.00 98.44 98 LEU A C 1
ATOM 769 O O . LEU A 1 98 ? -2.043 -2.482 -3.954 1.00 98.44 98 LEU A O 1
ATOM 773 N N . SER A 1 99 ? -0.106 -2.445 -2.826 1.00 98.12 99 SER A N 1
ATOM 774 C CA . SER A 1 99 ? 0.292 -1.119 -3.294 1.00 98.12 99 SER A CA 1
ATOM 775 C C . SER A 1 99 ? 1.807 -0.970 -3.392 1.00 98.12 99 SER A C 1
ATOM 777 O O . SER A 1 99 ? 2.546 -1.428 -2.520 1.00 98.12 99 SER A O 1
ATOM 779 N N . TRP A 1 100 ? 2.280 -0.292 -4.436 1.00 97.62 100 TRP A N 1
ATOM 780 C CA . TRP A 1 100 ? 3.635 0.248 -4.466 1.00 97.62 100 TRP A CA 1
ATOM 781 C C . TRP A 1 100 ? 3.681 1.586 -3.739 1.00 97.62 100 TRP A C 1
ATOM 783 O O . TRP A 1 100 ? 2.944 2.513 -4.066 1.00 97.62 100 TRP A O 1
ATOM 793 N N . VAL A 1 101 ? 4.608 1.699 -2.796 1.00 96.56 101 VAL A N 1
ATOM 794 C CA . VAL A 1 101 ? 4.905 2.939 -2.088 1.00 96.56 101 VAL A CA 1
ATOM 795 C C . VAL A 1 101 ? 6.222 3.496 -2.594 1.00 96.56 101 VAL A C 1
ATOM 797 O O . VAL A 1 101 ? 7.261 2.849 -2.481 1.00 96.56 101 VAL A O 1
ATOM 800 N N . GLU A 1 102 ? 6.184 4.704 -3.144 1.00 94.06 102 GLU A N 1
ATOM 801 C CA . GLU A 1 102 ? 7.366 5.394 -3.654 1.00 94.06 102 GLU A CA 1
ATOM 802 C C . GLU A 1 102 ? 7.974 6.266 -2.551 1.00 94.06 102 GLU A C 1
ATOM 804 O O . GLU A 1 102 ? 7.366 7.240 -2.103 1.00 94.06 102 GLU A O 1
ATOM 809 N N . ILE A 1 103 ? 9.195 5.938 -2.126 1.00 92.31 103 ILE A N 1
ATOM 810 C CA . ILE A 1 103 ? 9.982 6.809 -1.259 1.00 92.31 103 ILE A CA 1
ATOM 811 C C . ILE A 1 103 ? 10.830 7.725 -2.150 1.00 92.31 103 ILE A C 1
ATOM 813 O O . ILE A 1 103 ? 11.665 7.229 -2.921 1.00 92.31 103 ILE A O 1
ATOM 817 N N . PRO A 1 104 ? 10.668 9.056 -2.035 1.00 86.44 104 PRO A N 1
ATOM 818 C CA . PRO A 1 104 ? 11.418 10.021 -2.827 1.00 86.44 104 PRO A CA 1
ATOM 819 C C . PRO A 1 104 ? 12.919 9.776 -2.757 1.00 86.44 104 PRO A C 1
ATOM 821 O O . PRO A 1 104 ? 13.456 9.551 -1.675 1.00 86.44 104 PRO A O 1
ATOM 824 N N . ASP A 1 105 ? 13.570 9.789 -3.921 1.00 79.69 105 ASP A N 1
ATOM 825 C CA . ASP A 1 105 ? 15.024 9.643 -4.093 1.00 79.69 105 ASP A CA 1
ATOM 826 C C . ASP A 1 105 ? 15.608 8.285 -3.635 1.00 79.69 105 ASP A C 1
ATOM 828 O O . ASP A 1 105 ? 16.792 7.998 -3.842 1.00 79.69 105 ASP A O 1
ATOM 832 N N . LYS A 1 106 ? 14.782 7.408 -3.045 1.00 66.81 106 LYS A N 1
ATOM 833 C CA . LYS A 1 106 ? 15.248 6.232 -2.303 1.00 66.81 106 LYS A CA 1
ATOM 834 C C . LYS A 1 106 ? 14.811 4.886 -2.857 1.00 66.81 106 LYS A C 1
ATOM 836 O O . LYS A 1 106 ? 15.581 3.955 -2.630 1.00 66.81 106 LYS A O 1
ATOM 841 N N . ARG A 1 107 ? 13.682 4.800 -3.596 1.00 84.56 107 ARG A N 1
ATOM 842 C CA . ARG A 1 107 ? 13.094 3.640 -4.340 1.00 84.56 107 ARG A CA 1
ATOM 843 C C . ARG A 1 107 ? 11.657 3.317 -3.883 1.00 84.56 107 ARG A C 1
ATOM 845 O O . ARG A 1 107 ? 11.074 4.013 -3.061 1.00 84.56 107 ARG A O 1
ATOM 852 N N . ARG A 1 108 ? 11.110 2.242 -4.455 1.00 92.56 108 ARG A N 1
ATOM 853 C CA . ARG A 1 108 ? 9.781 1.678 -4.218 1.00 92.56 108 ARG A CA 1
ATOM 854 C C . ARG A 1 108 ? 9.812 0.543 -3.194 1.00 92.56 108 ARG A C 1
ATOM 856 O O . ARG A 1 108 ? 10.705 -0.303 -3.248 1.00 92.56 108 ARG A O 1
ATOM 863 N N . ILE A 1 109 ? 8.811 0.496 -2.328 1.00 96.88 109 ILE A N 1
ATOM 864 C CA . ILE A 1 109 ? 8.528 -0.608 -1.407 1.00 96.88 109 ILE A CA 1
ATOM 865 C C . ILE A 1 109 ? 7.214 -1.235 -1.847 1.00 96.88 109 ILE A C 1
ATOM 867 O O . ILE A 1 109 ? 6.240 -0.518 -2.084 1.00 96.88 109 ILE A O 1
ATOM 871 N N . LEU A 1 110 ? 7.173 -2.561 -1.959 1.00 98.12 110 LEU A N 1
ATOM 872 C CA . LEU A 1 110 ? 5.900 -3.244 -2.134 1.00 98.12 110 LEU A CA 1
ATOM 873 C C . LEU A 1 110 ? 5.250 -3.427 -0.771 1.00 98.12 110 LEU A C 1
ATOM 875 O O . LEU A 1 110 ? 5.838 -4.029 0.128 1.00 98.12 110 LEU A O 1
ATOM 879 N N . VAL A 1 111 ? 4.025 -2.942 -0.651 1.00 98.50 111 VAL A N 1
ATOM 880 C CA . VAL A 1 111 ? 3.178 -3.121 0.517 1.00 98.50 111 VAL A CA 1
ATOM 881 C C . VAL A 1 111 ? 2.041 -4.052 0.144 1.00 98.50 111 VAL A C 1
ATOM 883 O O . VAL A 1 111 ? 1.376 -3.853 -0.872 1.00 98.50 111 VAL A O 1
ATOM 886 N N . TYR A 1 112 ? 1.796 -5.065 0.965 1.00 98.50 112 TYR A N 1
ATOM 887 C CA . TYR A 1 112 ? 0.599 -5.884 0.839 1.00 98.50 112 TYR A CA 1
ATOM 888 C C . TYR A 1 112 ? 0.079 -6.299 2.205 1.00 98.50 112 TYR A C 1
ATOM 890 O O . TYR A 1 112 ? 0.836 -6.402 3.170 1.00 98.50 112 TYR A O 1
ATOM 8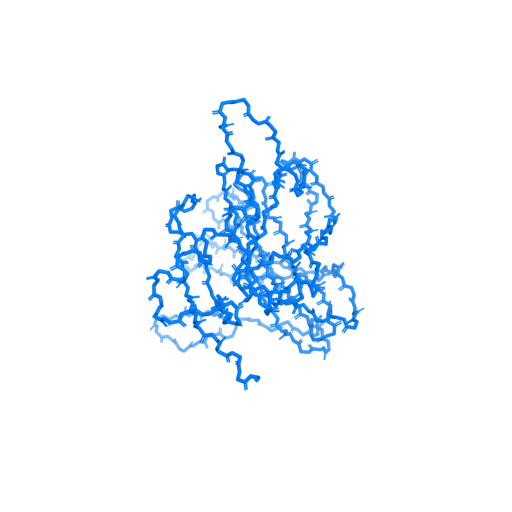98 N N . THR A 1 113 ? -1.220 -6.542 2.297 1.00 98.44 113 THR A N 1
ATOM 899 C CA . THR A 1 113 ? -1.868 -6.961 3.540 1.00 98.44 113 THR A CA 1
ATOM 900 C C . THR A 1 113 ? -2.529 -8.314 3.373 1.00 98.44 113 THR A C 1
ATOM 902 O O . THR A 1 113 ? -3.017 -8.673 2.302 1.00 98.44 113 THR A O 1
ATOM 905 N N . LYS A 1 114 ? -2.551 -9.071 4.462 1.00 97.75 114 LYS A N 1
ATOM 906 C CA . LYS A 1 114 ? -3.423 -10.229 4.671 1.00 97.75 114 LYS A CA 1
ATOM 907 C C . LYS A 1 114 ? -4.209 -9.977 5.964 1.00 97.75 114 LYS A C 1
ATOM 909 O O . LYS A 1 114 ? -3.828 -9.070 6.709 1.00 97.75 114 LYS A O 1
ATOM 914 N N . PRO A 1 115 ? -5.277 -10.734 6.269 1.00 97.75 115 PRO A N 1
ATOM 915 C CA . PRO A 1 115 ? -6.039 -10.521 7.498 1.00 97.75 115 PRO A CA 1
ATOM 916 C C . PRO A 1 115 ? -5.121 -10.466 8.734 1.00 97.75 115 PRO A C 1
ATOM 918 O O . PRO A 1 115 ? -4.418 -11.432 9.034 1.00 97.75 115 PRO A O 1
ATOM 921 N N . GLY A 1 116 ? -5.085 -9.318 9.420 1.00 97.69 116 GLY A N 1
ATOM 922 C CA . GLY A 1 116 ? -4.288 -9.106 10.632 1.00 97.69 116 GLY A CA 1
ATOM 923 C C . GLY A 1 116 ? -2.795 -8.826 10.444 1.00 97.69 116 GLY A C 1
ATOM 924 O O . GLY A 1 116 ? -2.107 -8.648 11.452 1.00 97.69 116 GLY A O 1
ATOM 925 N N . ILE A 1 117 ? -2.257 -8.803 9.217 1.00 98.25 117 ILE A N 1
ATOM 926 C CA . ILE A 1 117 ? -0.811 -8.653 8.983 1.00 98.25 117 ILE A CA 1
ATOM 927 C C . ILE A 1 117 ? -0.525 -7.725 7.796 1.00 98.25 117 ILE A C 1
ATOM 929 O O . ILE A 1 117 ? -0.995 -7.949 6.680 1.00 98.25 117 ILE A O 1
ATOM 933 N N . LEU A 1 118 ? 0.324 -6.725 8.031 1.00 98.62 118 LEU A N 1
ATOM 934 C CA . LEU A 1 118 ? 0.970 -5.921 6.998 1.00 98.62 118 LEU A CA 1
ATOM 935 C C . LEU A 1 118 ? 2.308 -6.549 6.617 1.00 98.62 118 LEU A C 1
ATOM 937 O O . LEU A 1 118 ? 3.112 -6.859 7.494 1.00 98.62 118 LEU A O 1
ATOM 941 N N . TYR A 1 119 ? 2.585 -6.652 5.326 1.00 98.50 119 TYR A N 1
ATOM 942 C CA . TYR A 1 119 ? 3.871 -7.070 4.792 1.00 98.50 119 TYR A CA 1
ATOM 943 C C . TYR A 1 119 ? 4.498 -5.948 3.976 1.00 98.50 119 TYR A C 1
ATOM 945 O O . TYR A 1 119 ? 3.836 -5.287 3.173 1.00 98.50 119 TYR A O 1
ATOM 953 N N . LEU A 1 120 ? 5.802 -5.779 4.158 1.00 98.44 120 LEU A N 1
ATOM 954 C CA . LEU A 1 120 ? 6.632 -4.882 3.373 1.00 98.44 120 LEU A CA 1
ATOM 955 C C . LEU A 1 120 ? 7.722 -5.698 2.690 1.00 98.44 120 LEU A C 1
ATOM 957 O O . LEU A 1 120 ? 8.345 -6.562 3.313 1.00 98.44 120 LEU A O 1
ATOM 961 N N . TRP A 1 121 ? 7.989 -5.384 1.431 1.00 97.81 121 TRP A N 1
ATOM 962 C CA . TRP A 1 121 ? 9.146 -5.892 0.715 1.00 97.81 121 TRP A CA 1
ATOM 963 C C . TRP A 1 121 ? 9.923 -4.745 0.082 1.00 97.81 121 TRP A C 1
ATOM 965 O O . TRP A 1 121 ? 9.370 -3.942 -0.674 1.00 97.81 121 TRP A O 1
ATOM 975 N N . CYS A 1 122 ? 11.218 -4.690 0.379 1.00 96.00 122 CYS A N 1
ATOM 976 C CA . CYS A 1 122 ? 12.137 -3.728 -0.204 1.00 96.00 122 CYS A CA 1
ATOM 977 C C . CYS A 1 122 ? 13.216 -4.459 -1.018 1.00 96.00 122 CYS A C 1
ATOM 979 O O . CYS A 1 122 ? 13.944 -5.289 -0.456 1.00 96.00 122 CYS A O 1
ATOM 981 N N . PRO A 1 123 ? 13.377 -4.154 -2.320 1.00 92.81 123 PRO A N 1
ATOM 982 C CA . PRO A 1 123 ? 14.510 -4.661 -3.082 1.00 92.81 123 PRO A CA 1
ATOM 983 C C . PRO A 1 123 ? 15.831 -4.112 -2.518 1.00 92.81 123 PRO A C 1
ATOM 985 O O . PRO A 1 123 ? 15.838 -3.045 -1.897 1.00 92.81 123 PRO A O 1
ATOM 988 N N . PRO A 1 124 ? 16.968 -4.785 -2.771 1.00 91.50 124 PRO A N 1
ATOM 989 C CA . PRO A 1 124 ? 18.280 -4.235 -2.459 1.00 91.50 124 PRO A CA 1
ATOM 990 C C . PRO A 1 124 ? 18.463 -2.829 -3.050 1.00 91.50 124 PRO A C 1
ATOM 992 O O . PRO A 1 124 ? 18.326 -2.631 -4.259 1.00 91.50 124 PRO A O 1
ATOM 995 N N . SER A 1 125 ? 18.754 -1.846 -2.197 1.00 88.44 125 SER A N 1
ATOM 996 C CA . SER A 1 125 ? 18.954 -0.448 -2.585 1.00 88.44 125 SER A CA 1
ATOM 997 C C . SER A 1 125 ? 20.010 0.198 -1.690 1.00 88.44 125 SER A C 1
ATOM 999 O O . SER A 1 125 ? 19.930 0.031 -0.476 1.00 88.44 125 SER A O 1
ATOM 1001 N N . PRO A 1 126 ? 20.960 0.976 -2.240 1.00 86.00 126 PRO A N 1
ATOM 1002 C CA . PRO A 1 126 ? 21.934 1.706 -1.427 1.00 86.00 126 PRO A CA 1
ATOM 1003 C C . PRO A 1 126 ? 21.313 2.876 -0.642 1.00 86.00 126 PRO A C 1
ATOM 1005 O O . PRO A 1 126 ? 21.931 3.375 0.290 1.00 86.00 126 PRO A O 1
ATOM 1008 N N . ASN A 1 127 ? 20.104 3.321 -1.010 1.00 88.00 127 ASN A N 1
ATOM 1009 C CA . ASN A 1 127 ? 19.484 4.540 -0.471 1.00 88.00 127 ASN A CA 1
ATOM 1010 C C . ASN A 1 127 ? 18.423 4.275 0.613 1.00 88.00 127 ASN A C 1
ATOM 1012 O O . ASN A 1 127 ? 17.889 5.226 1.190 1.00 88.00 127 ASN A O 1
ATOM 1016 N N . ILE A 1 128 ? 18.081 3.009 0.867 1.00 88.44 128 ILE A N 1
ATOM 1017 C CA . ILE A 1 128 ? 17.137 2.599 1.916 1.00 88.44 128 ILE A CA 1
ATOM 1018 C C . ILE A 1 128 ? 17.938 1.861 2.984 1.00 88.44 128 ILE A C 1
ATOM 1020 O O . ILE A 1 128 ? 18.780 1.028 2.661 1.00 88.44 128 ILE A O 1
ATOM 1024 N N . GLY A 1 129 ? 17.683 2.174 4.256 1.00 91.12 129 GLY A N 1
ATOM 1025 C CA . GLY A 1 129 ? 18.434 1.598 5.381 1.00 91.12 129 GLY A CA 1
ATOM 1026 C C . GLY A 1 129 ? 18.181 0.105 5.627 1.00 91.12 129 GLY A C 1
ATOM 1027 O O . GLY A 1 129 ? 18.850 -0.493 6.465 1.00 91.12 129 GLY A O 1
ATOM 1028 N N . TRP A 1 130 ? 17.248 -0.499 4.892 1.00 95.38 130 TRP A N 1
ATOM 1029 C CA . TRP A 1 130 ? 16.829 -1.884 5.042 1.00 95.38 130 TRP A CA 1
ATOM 1030 C C . TRP A 1 130 ? 16.481 -2.515 3.690 1.00 95.38 130 TRP A C 1
ATOM 1032 O O . TRP A 1 130 ? 16.195 -1.836 2.704 1.00 95.38 130 TRP A O 1
ATOM 1042 N N . THR A 1 131 ? 16.515 -3.845 3.642 1.00 95.56 131 THR A N 1
ATOM 1043 C CA . THR A 1 131 ? 16.159 -4.644 2.461 1.00 95.56 131 THR A CA 1
ATOM 1044 C C . THR A 1 131 ? 15.445 -5.928 2.891 1.00 95.56 131 THR A C 1
ATOM 1046 O O . THR A 1 131 ? 15.479 -6.316 4.066 1.00 95.56 131 THR A O 1
ATOM 1049 N N . GLY A 1 132 ? 14.791 -6.599 1.943 1.00 95.75 132 GLY A N 1
ATOM 1050 C CA . GLY A 1 132 ? 14.105 -7.868 2.176 1.00 95.75 132 GLY A CA 1
ATOM 1051 C C . GLY A 1 132 ? 12.684 -7.685 2.700 1.00 95.75 132 GLY A C 1
ATOM 1052 O O . GLY A 1 132 ? 11.989 -6.754 2.300 1.00 95.75 132 GLY A O 1
ATOM 1053 N N . TYR A 1 133 ? 12.242 -8.606 3.557 1.00 97.06 133 TYR A N 1
ATOM 1054 C CA . TYR A 1 133 ? 10.870 -8.651 4.066 1.00 97.06 133 TYR A CA 1
ATOM 1055 C C . TYR A 1 133 ? 10.757 -8.116 5.488 1.00 97.06 133 TYR A C 1
ATOM 1057 O O . TYR A 1 133 ? 11.635 -8.344 6.325 1.00 97.06 133 TYR A O 1
ATOM 1065 N N . ARG A 1 134 ? 9.631 -7.465 5.770 1.00 97.94 134 ARG A N 1
ATOM 1066 C CA . ARG A 1 134 ? 9.147 -7.167 7.120 1.00 97.94 134 ARG A CA 1
ATOM 1067 C C . ARG A 1 134 ? 7.668 -7.506 7.203 1.00 97.94 134 ARG A C 1
ATOM 1069 O O . ARG A 1 134 ? 6.946 -7.395 6.214 1.00 97.94 134 ARG A O 1
ATOM 1076 N N . SER A 1 135 ? 7.224 -7.905 8.385 1.00 97.94 135 SER A N 1
ATOM 1077 C CA . SER A 1 135 ? 5.815 -8.166 8.660 1.00 97.94 135 SER A CA 1
ATOM 1078 C C . SER A 1 135 ? 5.429 -7.580 10.005 1.00 97.94 135 SER A C 1
ATOM 1080 O O . SER A 1 135 ? 6.163 -7.750 10.978 1.00 97.94 135 SER A O 1
ATOM 1082 N N . PHE A 1 136 ? 4.260 -6.958 10.071 1.00 98.50 136 PHE A N 1
ATOM 1083 C CA . PHE A 1 136 ? 3.734 -6.356 11.285 1.00 98.50 136 PHE A CA 1
ATOM 1084 C C . PHE A 1 136 ? 2.335 -6.876 11.556 1.00 98.50 136 PHE A C 1
ATOM 1086 O O . PHE A 1 136 ? 1.456 -6.806 10.697 1.00 98.50 136 PHE A O 1
ATOM 1093 N N . ARG A 1 137 ? 2.123 -7.378 12.772 1.00 98.31 137 ARG A N 1
ATOM 1094 C CA . ARG A 1 137 ? 0.791 -7.756 13.230 1.00 98.31 137 ARG A CA 1
ATOM 1095 C C . ARG A 1 137 ? -0.010 -6.493 13.524 1.00 98.31 137 ARG A C 1
ATOM 1097 O O . ARG A 1 137 ? 0.428 -5.644 14.298 1.00 98.31 137 ARG A O 1
ATOM 1104 N N . LEU A 1 138 ? -1.183 -6.396 12.918 1.00 98.38 138 LEU A N 1
ATOM 1105 C CA . LEU A 1 138 ? -2.122 -5.311 13.144 1.00 98.38 138 LEU A CA 1
ATOM 1106 C C . LEU A 1 138 ? -2.819 -5.510 14.497 1.00 98.38 138 LEU A C 1
ATOM 1108 O O . LEU A 1 138 ? -3.175 -6.628 14.875 1.00 98.38 138 LEU A O 1
ATOM 1112 N N . GLN A 1 139 ? -2.983 -4.418 15.239 1.00 97.94 139 GLN A N 1
ATOM 1113 C CA . GLN A 1 139 ? -3.668 -4.399 16.531 1.00 97.94 139 GLN A CA 1
ATOM 1114 C C . GLN A 1 139 ? -5.037 -3.750 16.379 1.00 97.94 139 GLN A C 1
ATOM 1116 O O . GLN A 1 139 ? -5.123 -2.640 15.861 1.00 97.94 139 GLN A O 1
ATOM 1121 N N . THR A 1 140 ? -6.091 -4.403 16.863 1.00 98.00 140 THR A N 1
ATOM 1122 C CA . THR A 1 140 ? -7.443 -3.837 16.828 1.00 98.00 140 THR A CA 1
ATOM 1123 C C . THR A 1 140 ? -7.484 -2.493 17.555 1.00 98.00 140 THR A C 1
ATOM 1125 O O . THR A 1 140 ? -7.188 -2.427 18.749 1.00 98.00 140 THR A O 1
ATOM 1128 N N . GLN A 1 141 ? -7.879 -1.442 16.838 1.00 97.62 141 GLN A N 1
ATOM 1129 C CA . GLN A 1 141 ? -8.185 -0.133 17.411 1.00 97.62 141 GLN A CA 1
ATOM 1130 C C . GLN A 1 141 ? -9.646 -0.171 17.857 1.00 97.62 141 GLN A C 1
ATOM 1132 O O . GLN A 1 141 ? -10.526 -0.304 17.017 1.00 97.62 141 GLN A O 1
ATOM 1137 N N . LYS A 1 142 ? -9.920 -0.149 19.164 1.00 96.62 142 LYS A N 1
ATOM 1138 C CA . LYS A 1 142 ? -11.274 -0.354 19.713 1.00 96.62 142 LYS A CA 1
ATOM 1139 C C . LYS A 1 142 ? -12.152 0.895 19.541 1.00 96.62 142 LYS A C 1
ATOM 1141 O O . LYS A 1 142 ? -12.355 1.634 20.498 1.00 96.62 142 LYS A O 1
ATOM 1146 N N . LEU A 1 143 ? -12.646 1.127 18.327 1.00 94.69 143 LEU A N 1
ATOM 1147 C CA . LEU A 1 143 ? -13.473 2.286 17.967 1.00 94.69 143 LEU A CA 1
ATOM 1148 C C . LEU A 1 143 ? -14.979 1.999 18.054 1.00 94.69 143 LEU A C 1
ATOM 1150 O O . LEU A 1 143 ? -15.758 2.907 18.337 1.00 94.69 143 LEU A O 1
ATOM 1154 N N . SER A 1 144 ? -15.375 0.753 17.795 1.00 94.06 144 SER A N 1
ATOM 1155 C CA . SER A 1 144 ? -16.750 0.245 17.841 1.00 94.06 144 SER A CA 1
ATOM 1156 C C . SER A 1 144 ? -16.753 -1.257 18.161 1.00 94.06 144 SER A C 1
ATOM 1158 O O . SER A 1 144 ? -15.693 -1.889 18.247 1.00 94.06 144 SER A O 1
ATOM 1160 N N . VAL A 1 145 ? -17.935 -1.862 18.314 1.00 94.12 145 VAL A N 1
ATOM 1161 C CA . VAL A 1 145 ? -18.067 -3.327 18.493 1.00 94.12 145 VAL A CA 1
ATOM 1162 C C . VAL A 1 145 ? -17.527 -4.126 17.299 1.00 94.12 145 VAL A C 1
ATOM 1164 O O . VAL A 1 145 ? -17.051 -5.246 17.469 1.00 94.12 145 VAL A O 1
ATOM 1167 N N . SER A 1 146 ? -17.548 -3.523 16.109 1.00 93.56 146 SER A N 1
ATOM 1168 C CA . SER A 1 146 ? -17.125 -4.134 14.843 1.00 93.56 146 SER A CA 1
ATOM 1169 C C . SER A 1 146 ? -15.636 -3.941 14.532 1.00 93.56 146 SER A C 1
ATOM 1171 O O . SER A 1 146 ? -15.157 -4.388 13.484 1.00 93.56 146 SER A O 1
ATOM 1173 N N . SER A 1 147 ? -14.887 -3.282 15.422 1.00 96.25 147 SER A N 1
ATOM 1174 C CA . SER A 1 147 ? -13.457 -3.046 15.234 1.00 96.25 147 SER A CA 1
ATOM 1175 C C . SER A 1 147 ? -12.665 -4.350 15.170 1.00 96.25 147 SER A C 1
ATOM 1177 O O . SER A 1 147 ? -12.696 -5.172 16.089 1.00 96.25 147 SER A O 1
ATOM 1179 N N . SER A 1 148 ? -11.886 -4.528 14.104 1.00 97.38 148 SER A N 1
ATOM 1180 C CA . SER A 1 148 ? -11.088 -5.731 13.895 1.00 97.38 148 SER A CA 1
ATOM 1181 C C . SER A 1 148 ? -9.888 -5.482 12.990 1.00 97.38 148 SER A C 1
ATOM 1183 O O . SER A 1 148 ? -10.005 -5.063 11.844 1.00 97.38 148 SER A O 1
ATOM 1185 N N . ALA A 1 149 ? -8.714 -5.905 13.456 1.00 97.50 149 ALA A N 1
ATOM 1186 C CA . ALA A 1 149 ? -7.496 -5.932 12.649 1.00 97.50 149 ALA A CA 1
ATOM 1187 C C . ALA A 1 149 ? -7.557 -6.894 11.437 1.00 97.50 149 ALA A C 1
ATOM 1189 O O . ALA A 1 149 ? -6.612 -6.954 10.651 1.00 97.50 149 ALA A O 1
ATOM 1190 N N . LEU A 1 150 ? -8.621 -7.695 11.302 1.00 97.62 150 LEU A N 1
ATOM 1191 C CA . LEU A 1 150 ? -8.808 -8.639 10.196 1.00 97.62 150 LEU A CA 1
ATOM 1192 C C . LEU A 1 150 ? -9.517 -8.024 8.985 1.00 97.62 150 LEU A C 1
ATOM 1194 O O . LEU A 1 150 ? -9.580 -8.676 7.941 1.00 97.62 150 LEU A O 1
ATOM 1198 N N . HIS A 1 151 ? -10.039 -6.802 9.115 1.00 97.25 151 HIS A N 1
ATOM 1199 C CA . HIS A 1 151 ? -10.706 -6.115 8.015 1.00 97.25 151 HIS A CA 1
ATOM 1200 C C . HIS A 1 151 ? -9.758 -5.865 6.832 1.00 97.25 151 HIS A C 1
ATOM 1202 O O . HIS A 1 151 ? -8.545 -5.722 7.023 1.00 97.25 151 HIS A O 1
ATOM 1208 N N . PRO A 1 152 ? -10.280 -5.817 5.592 1.00 97.56 152 PRO A N 1
ATOM 1209 C CA . PRO A 1 152 ? -9.469 -5.489 4.430 1.00 97.56 152 PRO A CA 1
ATOM 1210 C C . PRO A 1 152 ? -8.856 -4.089 4.504 1.00 97.56 152 PRO A C 1
ATOM 1212 O O . PRO A 1 152 ? -9.392 -3.197 5.162 1.00 97.56 152 PRO A O 1
ATOM 1215 N N . SER A 1 153 ? -7.751 -3.889 3.786 1.00 97.75 153 SER A N 1
ATOM 1216 C CA . SER A 1 153 ? -7.142 -2.569 3.635 1.00 97.75 153 SER A CA 1
ATOM 1217 C C . SER A 1 153 ? -7.969 -1.730 2.663 1.00 97.75 153 SER A C 1
ATOM 1219 O O . SER A 1 153 ? -8.188 -2.149 1.529 1.00 97.75 153 SER A O 1
ATOM 1221 N N . SER A 1 154 ? -8.364 -0.522 3.060 1.00 97.56 154 SER A N 1
ATOM 1222 C CA . SER A 1 154 ? -8.986 0.467 2.168 1.00 97.56 154 SER A CA 1
ATOM 1223 C C . SER A 1 154 ? -7.977 1.415 1.537 1.00 97.56 154 SER A C 1
ATOM 1225 O O . SER A 1 154 ? -8.182 1.865 0.411 1.00 97.56 154 SER A O 1
ATOM 1227 N N . SER A 1 155 ? -6.863 1.705 2.215 1.00 97.44 155 SER A N 1
ATOM 1228 C CA . SER A 1 155 ? -5.828 2.582 1.664 1.00 97.44 155 SER A CA 1
ATOM 1229 C C . SER A 1 155 ? -4.450 2.347 2.270 1.00 97.44 155 SER A C 1
ATOM 1231 O O . SER A 1 155 ? -4.318 1.941 3.422 1.00 97.44 155 SER A O 1
ATOM 1233 N N . VAL A 1 156 ? -3.425 2.652 1.473 1.00 97.75 156 VAL A N 1
ATOM 1234 C CA . VAL A 1 156 ? -2.010 2.661 1.851 1.00 97.75 156 VAL A CA 1
ATOM 1235 C C . VAL A 1 156 ? -1.401 3.969 1.349 1.00 97.75 156 VAL A C 1
ATOM 1237 O O . VAL A 1 156 ? -1.342 4.195 0.141 1.00 97.75 156 VAL A O 1
ATOM 1240 N N . GLN A 1 157 ? -0.939 4.824 2.260 1.00 97.12 157 GLN A N 1
ATOM 1241 C CA . GLN A 1 157 ? -0.377 6.143 1.950 1.00 97.12 157 GLN A CA 1
ATOM 1242 C C . GLN A 1 157 ? 0.980 6.327 2.623 1.00 97.12 157 GLN A C 1
ATOM 1244 O O . GLN A 1 157 ? 1.156 5.961 3.780 1.00 97.12 157 GLN A O 1
ATOM 1249 N N . TYR A 1 158 ? 1.942 6.926 1.926 1.00 96.38 158 TYR A N 1
ATOM 1250 C CA . TYR A 1 158 ? 3.231 7.287 2.514 1.00 96.38 158 TYR A CA 1
ATOM 1251 C C . TYR A 1 158 ? 3.328 8.791 2.733 1.00 96.38 158 TYR A C 1
ATOM 1253 O O . TYR A 1 158 ? 3.171 9.580 1.803 1.00 96.38 158 TYR A O 1
ATOM 1261 N N . ILE A 1 159 ? 3.612 9.176 3.972 1.00 95.00 159 ILE A N 1
ATOM 1262 C CA . ILE A 1 159 ? 3.658 10.560 4.426 1.00 95.00 159 ILE A CA 1
ATOM 1263 C C . ILE A 1 159 ? 5.118 10.977 4.533 1.00 95.00 159 ILE A C 1
ATOM 1265 O O . ILE A 1 159 ? 5.776 10.763 5.555 1.00 95.00 159 ILE A O 1
ATOM 1269 N N . ARG A 1 160 ? 5.637 11.570 3.451 1.00 93.25 160 ARG A N 1
ATOM 1270 C CA . ARG A 1 160 ? 7.062 11.918 3.309 1.00 93.25 160 ARG A CA 1
ATOM 1271 C C . ARG A 1 160 ? 7.614 12.722 4.494 1.00 93.25 160 ARG A C 1
ATOM 1273 O O . ARG A 1 160 ? 8.682 12.340 4.969 1.00 93.25 160 ARG A O 1
ATOM 1280 N N . PRO A 1 161 ? 6.953 13.791 4.989 1.00 91.94 161 PRO A N 1
ATOM 1281 C CA . PRO A 1 161 ? 7.507 14.593 6.083 1.00 91.94 161 PRO A CA 1
ATOM 1282 C C . PRO A 1 161 ? 7.693 13.818 7.393 1.00 91.94 161 PRO A C 1
ATOM 1284 O O . PRO A 1 161 ? 8.491 14.228 8.229 1.00 91.94 161 PRO A O 1
ATOM 1287 N N . LEU A 1 162 ? 6.969 12.708 7.567 1.00 92.38 162 LEU A N 1
ATOM 1288 C CA . LEU A 1 162 ? 6.998 11.881 8.774 1.00 92.38 162 LEU A CA 1
ATOM 1289 C C . LEU A 1 162 ? 7.780 10.572 8.593 1.00 92.38 162 LEU A C 1
ATOM 1291 O O . LEU A 1 162 ? 7.903 9.814 9.553 1.00 92.38 162 LEU A O 1
ATOM 1295 N N . ASP A 1 163 ? 8.260 10.284 7.376 1.00 94.00 163 ASP A N 1
ATOM 1296 C CA . ASP A 1 163 ? 8.780 8.968 6.976 1.00 94.00 163 ASP A CA 1
ATOM 1297 C C . ASP A 1 163 ? 7.882 7.823 7.481 1.00 94.00 163 ASP A C 1
ATOM 1299 O O . ASP A 1 163 ? 8.341 6.862 8.105 1.00 94.00 163 ASP A O 1
ATOM 1303 N N . ALA A 1 164 ? 6.570 7.975 7.278 1.00 95.62 164 ALA A N 1
ATOM 1304 C CA . ALA A 1 164 ? 5.565 7.091 7.851 1.00 95.62 164 ALA A CA 1
ATOM 1305 C C . ALA A 1 164 ? 4.644 6.506 6.781 1.00 95.62 164 ALA A C 1
ATOM 1307 O O . ALA A 1 164 ? 4.191 7.203 5.875 1.00 95.62 164 ALA A O 1
ATOM 1308 N N . LEU A 1 165 ? 4.343 5.220 6.914 1.00 97.62 165 LEU A N 1
ATOM 1309 C CA . LEU A 1 165 ? 3.290 4.541 6.182 1.00 97.62 165 LEU A CA 1
ATOM 1310 C C . LEU A 1 165 ? 2.002 4.592 6.999 1.00 97.62 165 LEU A C 1
ATOM 1312 O O . LEU A 1 165 ? 1.981 4.168 8.153 1.00 97.62 165 LEU A O 1
ATOM 1316 N N . LEU A 1 166 ? 0.935 5.059 6.373 1.00 97.94 166 LEU A N 1
ATOM 1317 C CA . LEU A 1 166 ? -0.416 5.025 6.891 1.00 97.94 166 LEU A CA 1
ATOM 1318 C C . LEU A 1 166 ? -1.198 3.928 6.172 1.00 97.94 166 LEU A C 1
ATOM 1320 O O . LEU A 1 166 ? -1.331 3.950 4.948 1.00 97.94 166 LEU A O 1
ATOM 1324 N N . LEU A 1 167 ? -1.705 2.974 6.938 1.00 98.50 167 LEU A N 1
ATOM 1325 C CA . LEU A 1 167 ? -2.616 1.934 6.483 1.00 98.50 167 LEU A CA 1
ATOM 1326 C C . LEU A 1 167 ? -3.991 2.204 7.093 1.00 98.50 167 LEU A C 1
ATOM 1328 O O . LEU A 1 167 ? -4.095 2.363 8.308 1.00 98.50 167 LEU A O 1
ATOM 1332 N N . THR A 1 168 ? -5.033 2.212 6.272 1.00 98.50 168 THR A N 1
ATOM 1333 C CA . THR A 1 168 ? -6.423 2.338 6.729 1.00 98.50 168 THR A CA 1
ATOM 1334 C C . THR A 1 168 ? -7.163 1.042 6.432 1.00 98.50 168 THR A C 1
ATOM 1336 O O . THR A 1 168 ? -7.035 0.499 5.331 1.00 98.50 168 THR A O 1
ATOM 1339 N N . LEU A 1 169 ? -7.913 0.533 7.408 1.00 98.44 169 LEU A N 1
ATOM 1340 C CA . LEU A 1 169 ? -8.769 -0.641 7.238 1.00 98.44 169 LEU A CA 1
ATOM 1341 C C . LEU A 1 169 ? -10.226 -0.237 6.987 1.00 98.44 169 LEU A C 1
ATOM 1343 O O . LEU A 1 169 ? -10.628 0.908 7.198 1.00 98.44 169 LEU A O 1
ATOM 1347 N N . PHE A 1 170 ? -11.028 -1.195 6.524 1.00 97.62 170 PHE A N 1
ATOM 1348 C CA . PHE A 1 1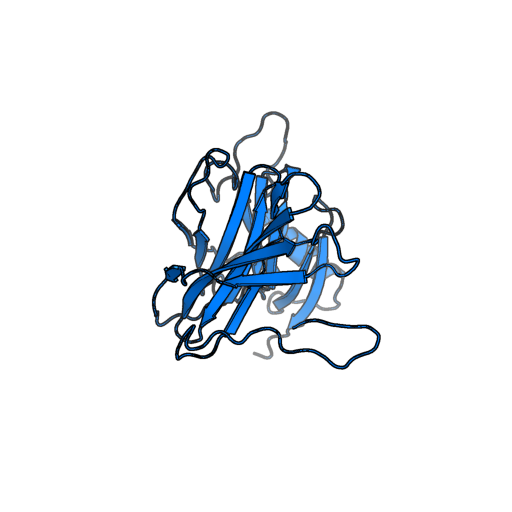70 ? -12.443 -0.977 6.219 1.00 97.62 170 PHE A CA 1
ATOM 1349 C C . PHE A 1 170 ? -13.284 -0.583 7.435 1.00 97.62 170 PHE A C 1
ATOM 1351 O O . PHE A 1 170 ? -14.304 0.050 7.227 1.00 97.62 170 PHE A O 1
ATOM 1358 N N . ASP A 1 171 ? -12.888 -0.902 8.669 1.00 96.75 171 ASP A N 1
ATOM 1359 C CA . ASP A 1 171 ? -13.603 -0.490 9.893 1.00 96.75 171 ASP A CA 1
ATOM 1360 C C . ASP A 1 171 ? -13.285 0.937 10.362 1.00 96.75 171 ASP A C 1
ATOM 1362 O O . ASP A 1 171 ? -13.677 1.336 11.461 1.00 96.75 171 ASP A O 1
ATOM 1366 N N . GLY A 1 172 ? -12.533 1.687 9.553 1.00 97.00 172 GLY A N 1
ATOM 1367 C CA . GLY A 1 172 ? -12.141 3.058 9.845 1.00 97.00 172 GLY A CA 1
ATOM 1368 C C . GLY A 1 172 ? -10.930 3.175 10.766 1.00 97.00 172 GLY A C 1
ATOM 1369 O O . GLY A 1 172 ? -10.550 4.287 11.131 1.00 97.00 172 GLY A O 1
ATOM 1370 N N . SER A 1 173 ? -10.291 2.059 11.132 1.00 98.06 173 SER A N 1
ATOM 1371 C CA . SER A 1 173 ? -9.051 2.094 11.902 1.00 98.06 173 SER A CA 1
ATOM 1372 C C . SER A 1 173 ? -7.843 2.494 11.049 1.00 98.06 173 SER A C 1
ATOM 1374 O O . SER A 1 173 ? -7.719 2.155 9.868 1.00 98.06 173 SER A O 1
ATOM 1376 N N . PHE A 1 174 ? -6.930 3.232 11.678 1.00 98.19 174 PHE A N 1
ATOM 1377 C CA . PHE A 1 174 ? -5.678 3.709 11.106 1.00 98.19 174 PHE A CA 1
ATOM 1378 C C . PHE A 1 174 ? -4.496 3.037 11.798 1.00 98.19 174 PHE A C 1
ATOM 1380 O O . PHE A 1 174 ? -4.451 2.919 13.021 1.00 98.19 174 PHE A O 1
ATOM 1387 N N . HIS A 1 175 ? -3.498 2.654 11.009 1.00 98.44 175 HIS A N 1
ATOM 1388 C CA . HIS A 1 175 ? -2.258 2.053 11.476 1.00 98.44 175 HIS A CA 1
ATOM 1389 C C . HIS A 1 175 ? -1.059 2.803 10.908 1.00 98.44 175 HIS A C 1
ATOM 1391 O O . HIS A 1 175 ? -0.927 2.952 9.693 1.00 98.44 175 HIS A O 1
ATOM 1397 N N . VAL A 1 176 ? -0.174 3.250 11.793 1.00 97.88 176 VAL A N 1
ATOM 1398 C CA . VAL A 1 176 ? 1.009 4.037 11.440 1.00 97.88 176 VAL A CA 1
ATOM 1399 C C . VAL A 1 176 ? 2.268 3.194 11.617 1.00 97.88 176 VAL A C 1
ATOM 1401 O O . VAL A 1 176 ? 2.488 2.600 12.674 1.00 97.88 176 VAL A O 1
ATOM 1404 N N . PHE A 1 177 ? 3.110 3.163 10.585 1.00 97.75 177 PHE A N 1
ATOM 1405 C CA . PHE A 1 177 ? 4.429 2.532 10.612 1.00 97.75 177 PHE A CA 1
ATOM 1406 C C . PHE A 1 177 ? 5.481 3.579 10.282 1.00 97.75 177 PHE A C 1
ATOM 1408 O O . PHE A 1 177 ? 5.496 4.135 9.190 1.00 97.75 177 PHE A O 1
ATOM 1415 N N . HIS A 1 178 ? 6.356 3.860 11.231 1.00 96.56 178 HIS A N 1
ATOM 1416 C CA . HIS A 1 178 ? 7.366 4.903 11.141 1.00 96.56 178 HIS A CA 1
ATOM 1417 C C . HIS A 1 178 ? 8.665 4.388 10.534 1.00 96.56 178 HIS A C 1
ATOM 1419 O O . HIS A 1 178 ? 8.912 3.184 10.501 1.00 96.56 178 HIS A O 1
ATOM 1425 N N . ASN A 1 179 ? 9.535 5.324 10.150 1.00 94.88 179 ASN A N 1
ATOM 1426 C CA . ASN A 1 179 ? 10.899 5.068 9.692 1.00 94.88 179 ASN A CA 1
ATOM 1427 C C . ASN A 1 179 ? 10.956 4.167 8.452 1.00 94.88 179 ASN A C 1
ATOM 1429 O O . ASN A 1 179 ? 11.883 3.362 8.307 1.00 94.88 179 ASN A O 1
ATOM 1433 N N . LEU A 1 180 ? 9.970 4.293 7.559 1.00 95.44 180 LEU A N 1
ATOM 1434 C CA . LEU A 1 180 ? 9.819 3.412 6.403 1.00 95.44 180 LEU A CA 1
ATOM 1435 C C . LEU A 1 180 ? 11.064 3.424 5.501 1.00 95.44 180 LEU A C 1
ATOM 1437 O O . LEU A 1 180 ? 11.394 2.411 4.890 1.00 95.44 180 LEU A O 1
ATOM 1441 N N . SER A 1 181 ? 11.790 4.540 5.438 1.00 94.56 181 SER A N 1
ATOM 1442 C CA . SER A 1 181 ? 13.001 4.683 4.632 1.00 94.56 181 SER A CA 1
ATOM 1443 C C . SER A 1 181 ? 14.288 4.155 5.282 1.00 94.56 181 SER A C 1
ATOM 1445 O O . SER A 1 181 ? 15.327 4.119 4.615 1.00 94.56 181 SER A O 1
ATOM 1447 N N . SER A 1 182 ? 14.254 3.757 6.560 1.00 94.12 182 SER A N 1
ATOM 1448 C CA . SER A 1 182 ? 15.446 3.325 7.308 1.00 94.12 182 SER A CA 1
ATOM 1449 C C . SER A 1 182 ? 15.298 1.955 7.962 1.00 94.12 182 SER A C 1
ATOM 1451 O O . SER A 1 182 ? 16.005 1.047 7.555 1.00 94.12 182 SER A O 1
ATOM 1453 N N . GLU A 1 183 ? 14.391 1.785 8.918 1.00 95.25 183 GLU A N 1
ATOM 1454 C CA . GLU A 1 183 ? 14.022 0.488 9.495 1.00 95.25 183 GLU A CA 1
ATOM 1455 C C . GLU A 1 183 ? 12.585 0.616 10.027 1.00 95.25 183 GLU A C 1
ATOM 1457 O O . GLU A 1 183 ? 12.386 1.294 11.042 1.00 95.25 183 GLU A O 1
ATOM 1462 N N . PRO A 1 184 ? 11.581 0.033 9.344 1.00 96.88 184 PRO A N 1
ATOM 1463 C CA . PRO A 1 184 ? 10.183 0.275 9.666 1.00 96.88 184 PRO A CA 1
ATOM 1464 C C . PRO A 1 184 ? 9.821 -0.203 11.079 1.00 96.88 184 PRO A C 1
ATOM 1466 O O . PRO A 1 184 ? 10.172 -1.315 11.477 1.00 96.88 184 PRO A O 1
ATOM 1469 N N . SER A 1 185 ? 9.082 0.612 11.832 1.00 97.00 185 SER A N 1
ATOM 1470 C CA . SER A 1 185 ? 8.675 0.315 13.211 1.00 97.00 185 SER A CA 1
ATOM 1471 C C . SER A 1 185 ? 7.238 0.750 13.492 1.00 97.00 185 SER A C 1
ATOM 1473 O O . SER A 1 185 ? 6.762 1.749 12.966 1.00 97.00 185 SER A O 1
ATOM 1475 N N . THR A 1 186 ? 6.539 0.039 14.376 1.00 96.19 186 THR A N 1
ATOM 1476 C CA . THR A 1 186 ? 5.221 0.473 14.886 1.00 96.19 186 THR A CA 1
ATOM 1477 C C . THR A 1 186 ? 5.337 1.524 15.986 1.00 96.19 186 THR A C 1
ATOM 1479 O O . THR A 1 186 ? 4.351 2.152 16.354 1.00 96.19 186 THR A O 1
ATOM 1482 N N . THR A 1 187 ? 6.533 1.701 16.544 1.00 93.00 187 THR A N 1
ATOM 1483 C CA . THR A 1 187 ? 6.811 2.705 17.564 1.00 93.00 187 THR A CA 1
ATOM 1484 C C . THR A 1 187 ? 7.358 3.974 16.912 1.00 93.00 187 THR A C 1
ATOM 1486 O O . THR A 1 187 ? 8.275 3.889 16.082 1.00 93.00 187 THR A O 1
ATOM 1489 N N . PRO A 1 188 ? 6.825 5.156 17.261 1.00 88.88 188 PRO A N 1
ATOM 1490 C CA . PRO A 1 188 ? 7.391 6.415 16.807 1.00 88.88 188 PRO A CA 1
ATOM 1491 C C . PRO A 1 188 ? 8.774 6.622 17.429 1.00 88.88 188 PRO A C 1
ATOM 1493 O O . PRO A 1 188 ? 9.007 6.281 18.590 1.00 88.88 188 PRO A O 1
ATOM 1496 N N . ARG A 1 189 ? 9.704 7.213 16.672 1.00 83.00 189 ARG A N 1
ATOM 1497 C CA . ARG A 1 189 ? 10.958 7.709 17.252 1.00 83.00 189 ARG A CA 1
ATOM 1498 C C . ARG A 1 189 ? 10.693 9.035 17.950 1.00 83.00 189 ARG A C 1
ATOM 1500 O O . ARG A 1 189 ? 10.105 9.938 17.355 1.00 83.00 189 ARG A O 1
ATOM 1507 N N . SER A 1 190 ? 11.181 9.165 19.181 1.00 76.50 190 SER A N 1
ATOM 1508 C CA . SER A 1 190 ? 11.212 10.441 19.891 1.00 76.50 190 SER A CA 1
ATOM 1509 C C . SER A 1 190 ? 12.025 11.438 19.072 1.00 76.50 190 SER A C 1
ATOM 1511 O O . SER A 1 190 ? 13.251 11.355 19.016 1.00 76.50 190 SER A O 1
ATOM 1513 N N . THR A 1 191 ? 11.336 12.350 18.394 1.00 70.56 191 THR A N 1
ATOM 1514 C CA . THR A 1 191 ? 11.982 13.389 17.595 1.00 70.56 191 THR A CA 1
ATOM 1515 C C . THR A 1 191 ? 12.026 14.663 18.435 1.00 70.56 191 THR A C 1
ATOM 1517 O O . THR A 1 191 ? 10.968 15.125 18.871 1.00 70.56 191 THR A O 1
ATOM 1520 N N . PRO A 1 192 ? 13.212 15.241 18.696 1.00 74.19 192 PRO A N 1
ATOM 1521 C CA . PRO A 1 192 ? 13.321 16.482 19.452 1.00 74.19 192 PRO A CA 1
ATOM 1522 C C . PRO A 1 192 ? 12.471 17.582 18.798 1.00 74.19 192 PRO A C 1
ATOM 1524 O O . PRO A 1 192 ? 12.644 17.871 17.617 1.00 74.19 192 PRO A O 1
ATOM 1527 N N . GLY A 1 193 ? 11.546 18.182 19.553 1.00 74.50 193 GLY A N 1
ATOM 1528 C CA . GLY A 1 193 ? 10.713 19.302 19.092 1.00 74.50 193 GLY A CA 1
ATOM 1529 C C . GLY A 1 193 ? 9.274 18.959 18.690 1.00 74.50 193 GLY A C 1
ATOM 1530 O O . GLY A 1 193 ? 8.464 19.877 18.578 1.00 74.50 193 GLY A O 1
ATOM 1531 N N . PHE A 1 194 ? 8.909 17.681 18.551 1.00 69.81 194 PHE A N 1
ATOM 1532 C CA . PHE A 1 194 ? 7.507 17.280 18.381 1.00 69.81 194 PHE A CA 1
ATOM 1533 C C . PHE A 1 194 ? 6.894 16.916 19.733 1.00 69.81 194 PHE A C 1
ATOM 1535 O O . PHE A 1 194 ? 7.396 16.034 20.427 1.00 69.81 194 PHE A O 1
ATOM 1542 N N . LYS A 1 195 ? 5.820 17.621 20.117 1.00 68.69 195 LYS A N 1
ATOM 1543 C CA . LYS A 1 195 ? 5.147 17.414 21.409 1.00 68.69 195 LYS A CA 1
ATOM 1544 C C . LYS A 1 195 ? 4.444 16.061 21.492 1.00 68.69 195 LYS A C 1
ATOM 1546 O O . LYS A 1 195 ? 4.462 15.459 22.558 1.00 68.69 195 LYS A O 1
ATOM 1551 N N . GLU A 1 196 ? 3.886 15.575 20.384 1.00 77.38 196 GLU A N 1
ATOM 1552 C CA . GLU A 1 196 ? 3.211 14.278 20.323 1.00 77.38 196 GLU A CA 1
ATOM 1553 C C . GLU A 1 196 ? 3.473 13.588 18.977 1.00 77.38 196 GLU A C 1
ATOM 1555 O O . GLU A 1 196 ? 3.400 14.237 17.928 1.00 77.38 196 GLU A O 1
ATOM 1560 N N . PRO A 1 197 ? 3.804 12.287 18.974 1.00 81.94 197 PRO A N 1
ATOM 1561 C CA . PRO A 1 197 ? 3.938 11.529 17.742 1.00 81.94 197 PRO A CA 1
ATOM 1562 C C . PRO A 1 197 ? 2.566 11.231 17.125 1.00 81.94 197 PRO A C 1
ATOM 1564 O O . PRO A 1 197 ? 1.582 11.010 17.826 1.00 81.94 197 PRO A O 1
ATOM 1567 N N . VAL A 1 198 ? 2.514 11.155 15.795 1.00 90.94 198 VAL A N 1
ATOM 1568 C CA . VAL A 1 198 ? 1.344 10.628 15.080 1.00 90.94 198 VAL A CA 1
ATOM 1569 C C . VAL A 1 198 ? 1.254 9.127 15.350 1.00 90.94 198 VAL A C 1
ATOM 1571 O O . VAL A 1 198 ? 2.157 8.392 14.965 1.00 90.94 198 VAL A O 1
ATOM 1574 N N . THR A 1 199 ? 0.194 8.666 16.014 1.00 95.44 199 THR A N 1
ATOM 1575 C CA . THR A 1 199 ? -0.002 7.249 16.362 1.00 95.44 199 THR A CA 1
ATOM 1576 C C . THR A 1 199 ? -1.250 6.672 15.698 1.00 95.44 199 THR A C 1
ATOM 1578 O O . THR A 1 199 ? -2.177 7.400 15.337 1.00 95.44 199 THR A O 1
ATOM 1581 N N . SER A 1 200 ? -1.282 5.342 15.569 1.00 97.19 200 SER A N 1
ATOM 1582 C CA . SER A 1 200 ? -2.455 4.578 15.118 1.00 97.19 200 SER A CA 1
ATOM 1583 C C . SER A 1 200 ? -3.704 4.917 15.934 1.00 97.19 200 SER A C 1
ATOM 1585 O O . SER A 1 200 ? -4.760 5.184 15.368 1.00 97.19 200 SER A O 1
ATOM 1587 N N . GLU A 1 201 ? -3.560 4.976 17.259 1.00 97.12 201 GLU A N 1
ATOM 1588 C CA . GLU A 1 201 ? -4.648 5.271 18.193 1.00 97.12 201 GLU A CA 1
ATOM 1589 C C . GLU A 1 201 ? -5.190 6.691 18.000 1.00 97.12 201 GLU A C 1
ATOM 1591 O O . GLU A 1 201 ? -6.394 6.869 17.822 1.00 97.12 201 GLU A O 1
ATOM 1596 N N . ASN A 1 202 ? -4.311 7.699 17.946 1.00 95.62 202 ASN A N 1
ATOM 1597 C CA . ASN A 1 202 ? -4.728 9.095 17.813 1.00 95.62 202 ASN A CA 1
ATOM 1598 C C . ASN A 1 202 ? -5.461 9.346 16.488 1.00 95.62 202 ASN A C 1
ATOM 1600 O O . ASN A 1 202 ? -6.503 9.998 16.485 1.00 95.62 202 ASN A O 1
ATOM 1604 N N . LEU A 1 203 ? -4.959 8.805 15.371 1.00 96.56 203 LEU A N 1
ATOM 1605 C CA . LEU A 1 203 ? -5.619 8.953 14.068 1.00 96.56 203 LEU A CA 1
ATOM 1606 C C . LEU A 1 203 ? -6.949 8.198 13.999 1.00 96.56 203 LEU A C 1
ATOM 1608 O O . LEU A 1 203 ? -7.924 8.725 13.466 1.00 96.56 203 LEU A O 1
ATOM 1612 N N . SER A 1 204 ? -7.008 6.998 14.573 1.00 97.94 204 SER A N 1
ATOM 1613 C CA . SER A 1 204 ? -8.234 6.197 14.640 1.00 97.94 204 SER A CA 1
ATOM 1614 C C . SER A 1 204 ? -9.322 6.900 15.457 1.00 97.94 204 SER A C 1
ATOM 1616 O O . SER A 1 204 ? -10.457 7.035 15.001 1.00 97.94 204 SER A O 1
ATOM 1618 N N . ASN A 1 205 ? -8.963 7.430 16.630 1.00 97.62 205 ASN A N 1
ATOM 1619 C CA . ASN A 1 205 ? -9.872 8.194 17.484 1.00 97.62 205 ASN A CA 1
ATOM 1620 C C . ASN A 1 205 ? -10.325 9.499 16.817 1.00 97.62 205 ASN A C 1
ATOM 1622 O O . ASN A 1 205 ? -11.503 9.852 16.896 1.00 97.62 205 ASN A O 1
ATOM 1626 N N . ALA A 1 206 ? -9.419 10.199 16.126 1.00 96.75 206 ALA A N 1
ATOM 1627 C CA . ALA A 1 206 ? -9.761 11.402 15.373 1.00 96.75 206 ALA A CA 1
ATOM 1628 C C . ALA A 1 206 ? -10.749 11.091 14.239 1.00 96.75 206 ALA A C 1
ATOM 1630 O O . ALA A 1 206 ? -11.772 11.763 14.122 1.00 96.75 206 ALA A O 1
ATOM 1631 N N . SER A 1 207 ? -10.499 10.037 13.455 1.00 97.06 207 SER A N 1
ATOM 1632 C CA . SER A 1 207 ? -11.412 9.608 12.390 1.00 97.06 207 SER A CA 1
ATOM 1633 C C . SER A 1 207 ? -12.786 9.220 12.935 1.00 97.06 207 SER A C 1
ATOM 1635 O O . SER A 1 207 ? -13.801 9.694 12.426 1.00 97.06 207 SER A O 1
ATOM 1637 N N . ARG A 1 208 ? -12.839 8.435 14.019 1.00 97.38 208 ARG A N 1
ATOM 1638 C CA . ARG A 1 208 ? -14.106 8.078 14.671 1.00 97.38 208 ARG A CA 1
ATOM 1639 C C . ARG A 1 208 ? -14.852 9.302 15.201 1.00 97.38 208 ARG A C 1
ATOM 1641 O O . ARG A 1 208 ? -16.069 9.365 15.069 1.00 97.38 208 ARG A O 1
ATOM 1648 N N . SER A 1 209 ? -14.141 10.277 15.763 1.00 97.50 209 SER A N 1
ATOM 1649 C CA . SER A 1 209 ? -14.751 11.524 16.241 1.00 97.50 209 SER A CA 1
ATOM 1650 C C . SER A 1 209 ? -15.369 12.327 15.097 1.00 97.50 209 SER A C 1
ATOM 1652 O O . SER A 1 209 ? -16.470 12.843 15.250 1.00 97.50 209 SER A O 1
ATOM 1654 N N . ILE A 1 210 ? -14.695 12.396 13.945 1.00 97.19 210 ILE A N 1
ATOM 1655 C CA . ILE A 1 210 ? -15.228 13.057 12.746 1.00 97.19 210 ILE A CA 1
ATOM 1656 C C . ILE A 1 210 ? -16.474 12.325 12.243 1.00 97.19 210 ILE A C 1
ATOM 1658 O O . ILE A 1 210 ? -17.472 12.977 11.969 1.00 97.19 210 ILE A O 1
ATOM 1662 N N . PHE A 1 211 ? -16.451 10.990 12.200 1.00 97.06 211 PHE A N 1
ATOM 1663 C CA . PHE A 1 211 ? -17.613 10.179 11.828 1.00 97.06 211 PHE A CA 1
ATOM 1664 C C . PHE A 1 211 ? -18.834 10.441 12.721 1.00 97.06 211 PHE A C 1
ATOM 1666 O O . PHE A 1 211 ? -19.918 10.692 12.209 1.00 97.06 211 PHE A O 1
ATOM 1673 N N . ILE A 1 212 ? -18.648 10.465 14.046 1.00 96.94 212 ILE A N 1
ATOM 1674 C CA . ILE A 1 212 ? -19.724 10.781 15.004 1.00 96.94 212 ILE A CA 1
ATOM 1675 C C . ILE A 1 212 ? -20.272 12.201 14.793 1.00 96.94 212 ILE A C 1
ATOM 1677 O O . ILE A 1 212 ? -21.446 12.447 15.035 1.00 96.94 212 ILE A O 1
ATOM 1681 N N . GLN A 1 213 ? -19.432 13.151 14.376 1.00 97.12 213 GLN A N 1
ATOM 1682 C CA . GLN A 1 213 ? -19.861 14.531 14.127 1.00 97.12 213 GLN A CA 1
ATOM 1683 C C . GLN A 1 213 ? -20.572 14.706 12.782 1.00 97.12 213 GLN A C 1
ATOM 1685 O O . GLN A 1 213 ? -21.397 15.607 12.653 1.00 97.12 213 GLN A O 1
ATOM 1690 N N . SER A 1 214 ? -20.221 13.905 11.776 1.00 96.44 214 SER A N 1
ATOM 1691 C CA . SER A 1 214 ? -20.784 14.008 10.427 1.00 96.44 214 SER A CA 1
ATOM 1692 C C . SER A 1 214 ? -22.085 13.232 10.240 1.00 96.44 214 SER A C 1
ATOM 1694 O O . SER A 1 214 ? -22.835 13.554 9.325 1.00 96.44 214 SER A O 1
ATOM 1696 N N . GLU A 1 215 ? -22.335 12.216 11.065 1.00 95.50 215 GLU A N 1
ATOM 1697 C CA . GLU A 1 215 ? -23.498 11.330 10.970 1.00 95.50 215 GLU A CA 1
ATOM 1698 C C . GLU A 1 215 ? -24.429 11.524 12.177 1.00 95.50 215 GLU A C 1
ATOM 1700 O O . GLU A 1 215 ? -23.979 11.687 13.312 1.00 95.50 215 GLU A O 1
ATOM 1705 N N . GLU A 1 216 ? -25.742 11.483 11.957 1.00 93.06 216 GLU A N 1
ATOM 1706 C CA . GLU A 1 216 ? -26.726 11.600 13.038 1.00 93.06 216 GLU A CA 1
ATOM 1707 C C . GLU A 1 216 ? -26.995 10.242 13.699 1.00 93.06 216 GLU A C 1
ATOM 1709 O O . GLU A 1 216 ? -27.135 9.226 13.025 1.00 93.06 216 GLU A O 1
ATOM 1714 N N . GLY A 1 217 ? -27.120 10.227 15.031 1.00 93.75 217 GLY A N 1
ATOM 1715 C CA . GLY A 1 217 ? -27.566 9.039 15.769 1.00 93.75 217 GLY A CA 1
ATOM 1716 C C . GLY A 1 217 ? -26.547 7.902 15.869 1.00 93.75 217 GLY A C 1
ATOM 1717 O O . GLY A 1 217 ? -26.947 6.781 16.152 1.00 93.75 217 GLY A O 1
ATOM 1718 N N . VAL A 1 218 ? -25.255 8.176 15.663 1.00 95.75 218 VAL A N 1
ATOM 1719 C CA . VAL A 1 218 ? -24.199 7.157 15.738 1.00 95.75 218 VAL A CA 1
ATOM 1720 C C . VAL A 1 218 ? -24.095 6.535 17.131 1.00 95.75 218 VAL A C 1
ATOM 1722 O O . VAL A 1 218 ? -23.809 7.216 18.120 1.00 95.75 218 VAL A O 1
ATOM 1725 N N . GLU A 1 219 ? -24.200 5.214 17.181 1.00 95.44 219 GLU A N 1
ATOM 1726 C CA . GLU A 1 219 ? -23.992 4.389 18.362 1.00 95.44 219 GLU A CA 1
ATOM 1727 C C . GLU A 1 219 ? -22.612 3.712 18.361 1.00 95.44 219 GLU A C 1
ATOM 1729 O O . GLU A 1 219 ? -21.877 3.682 17.371 1.00 95.44 219 GLU A O 1
ATOM 1734 N N . PHE A 1 220 ? -22.218 3.141 19.503 1.00 94.31 220 PHE A N 1
ATOM 1735 C CA . PHE A 1 220 ? -20.971 2.371 19.613 1.00 94.31 220 PHE A CA 1
ATOM 1736 C C . PHE A 1 220 ? -21.011 1.043 18.828 1.00 94.31 220 PHE A C 1
ATOM 1738 O O . PHE A 1 220 ? -19.960 0.473 18.523 1.00 94.31 220 PHE A O 1
ATOM 1745 N N . SER A 1 221 ? -22.206 0.556 18.498 1.00 94.75 221 SER A N 1
ATOM 1746 C CA . SER A 1 221 ? -22.448 -0.582 17.603 1.00 94.75 221 SER A CA 1
ATOM 1747 C C . SER A 1 221 ? -22.119 -0.255 16.142 1.00 94.75 221 SER A C 1
ATOM 1749 O O . SER A 1 221 ? -21.617 -1.114 15.417 1.00 94.75 221 SER A O 1
ATOM 1751 N N . ASP A 1 222 ? -22.313 0.999 15.730 1.00 94.88 222 ASP A N 1
ATOM 1752 C CA . ASP A 1 222 ? -22.166 1.409 14.337 1.00 94.88 222 ASP A CA 1
ATOM 1753 C C . ASP A 1 222 ? -20.708 1.433 13.886 1.00 94.88 222 ASP A C 1
ATOM 1755 O O . ASP A 1 222 ? -19.827 2.037 14.516 1.00 94.88 222 ASP A O 1
ATOM 1759 N N . MET A 1 223 ? -20.445 0.821 12.734 1.00 94.69 223 MET A N 1
ATOM 1760 C CA . MET A 1 223 ? -19.122 0.808 12.121 1.00 94.69 223 MET A CA 1
ATOM 1761 C C . MET A 1 223 ? -18.948 1.996 11.170 1.00 94.69 223 MET A C 1
ATOM 1763 O O . MET A 1 223 ? -19.760 2.210 10.272 1.00 94.69 223 MET A O 1
ATOM 1767 N N . ASN A 1 224 ? -17.835 2.720 11.330 1.00 95.69 224 ASN A N 1
ATOM 1768 C CA . ASN A 1 224 ? -17.378 3.712 10.359 1.00 95.69 224 ASN A CA 1
ATOM 1769 C C . ASN A 1 224 ? -16.682 2.988 9.200 1.00 95.69 224 ASN A C 1
ATOM 1771 O O . ASN A 1 224 ? -15.492 2.682 9.291 1.00 95.69 224 ASN A O 1
ATOM 1775 N N . ARG A 1 225 ? -17.409 2.673 8.126 1.00 97.00 225 ARG A N 1
ATOM 1776 C CA . ARG A 1 225 ? -16.819 1.952 7.001 1.00 97.00 225 ARG A CA 1
ATOM 1777 C C . ARG A 1 225 ? -16.057 2.893 6.075 1.00 97.00 225 ARG A C 1
ATOM 1779 O O . ARG A 1 225 ? -16.684 3.584 5.281 1.00 97.00 225 ARG A O 1
ATOM 1786 N N . ILE A 1 226 ? -14.723 2.858 6.082 1.00 97.75 226 ILE A N 1
ATOM 1787 C CA . ILE A 1 226 ? -13.901 3.628 5.129 1.00 97.75 226 ILE A CA 1
ATOM 1788 C C . ILE A 1 226 ? -13.576 2.772 3.903 1.00 97.75 226 ILE A C 1
ATOM 1790 O O . ILE A 1 226 ? -12.852 1.783 4.007 1.00 97.75 226 ILE A O 1
ATOM 1794 N N . THR A 1 227 ? -14.068 3.162 2.725 1.00 96.06 227 THR A N 1
ATOM 1795 C CA . THR A 1 227 ? -13.854 2.426 1.458 1.00 96.06 227 THR A CA 1
ATOM 1796 C C . THR A 1 227 ? -12.729 2.997 0.599 1.00 96.06 227 THR A C 1
ATOM 1798 O O . THR A 1 227 ? -12.233 2.318 -0.300 1.00 96.06 227 THR A O 1
ATOM 1801 N N . GLY A 1 228 ? -12.275 4.213 0.896 1.00 94.56 228 GLY A N 1
ATOM 1802 C CA . GLY A 1 228 ? -11.147 4.833 0.216 1.00 94.56 228 GLY A CA 1
ATOM 1803 C C . GLY A 1 228 ? -10.632 6.044 0.976 1.00 94.56 228 GLY A C 1
ATOM 1804 O O . GLY A 1 228 ? -11.407 6.793 1.564 1.00 94.56 228 GLY A O 1
ATOM 1805 N N . LEU A 1 229 ? -9.315 6.231 0.948 1.00 96.38 229 LEU A N 1
ATOM 1806 C CA . LEU A 1 229 ? -8.630 7.363 1.563 1.00 96.38 229 LEU A CA 1
ATOM 1807 C C . LEU A 1 229 ? -7.438 7.769 0.701 1.00 96.38 229 LEU A C 1
ATOM 1809 O O . LEU A 1 229 ? -6.690 6.914 0.227 1.00 96.38 229 LEU A O 1
ATOM 1813 N N . THR A 1 230 ? -7.230 9.067 0.523 1.00 96.06 230 THR A N 1
ATOM 1814 C CA . THR A 1 230 ? -6.056 9.614 -0.162 1.00 96.06 230 THR A CA 1
ATOM 1815 C C . THR A 1 230 ? -5.561 10.867 0.544 1.00 96.06 230 THR A C 1
ATOM 1817 O O . THR A 1 230 ? -6.334 11.586 1.179 1.00 96.06 230 THR A O 1
ATOM 1820 N N . SER A 1 231 ? -4.266 11.149 0.427 1.00 94.81 231 SER A N 1
ATOM 1821 C CA . SER A 1 231 ? -3.741 12.448 0.837 1.00 94.81 231 SER A CA 1
ATOM 1822 C C . SER A 1 231 ? -4.092 13.506 -0.213 1.00 94.81 231 SER A C 1
ATOM 1824 O O . SER A 1 231 ? -3.965 13.253 -1.412 1.00 94.81 231 SER A O 1
ATOM 1826 N N . TYR A 1 232 ? -4.550 14.674 0.238 1.00 94.50 232 TYR A N 1
ATOM 1827 C CA . TYR A 1 232 ? -4.838 15.827 -0.619 1.00 94.50 232 TYR A CA 1
ATOM 1828 C C . TYR A 1 232 ? -3.567 16.624 -0.938 1.00 94.50 232 TYR A C 1
ATOM 1830 O O . TYR A 1 232 ? -3.363 17.042 -2.073 1.00 94.50 232 TYR A O 1
ATOM 1838 N N . ASP A 1 233 ? -2.698 16.803 0.060 1.00 93.06 233 ASP A N 1
ATOM 1839 C CA . ASP A 1 233 ? -1.486 17.630 -0.023 1.00 93.06 233 ASP A CA 1
ATOM 1840 C C . ASP A 1 233 ? -0.175 16.820 0.048 1.00 93.06 233 ASP A C 1
ATOM 1842 O O . ASP A 1 233 ? 0.917 17.387 0.036 1.00 93.06 233 ASP A O 1
ATOM 1846 N N . GLY A 1 234 ? -0.262 15.490 0.130 1.00 89.12 234 GLY A N 1
ATOM 1847 C CA . GLY A 1 234 ? 0.884 14.597 0.325 1.00 89.12 234 GLY A CA 1
ATOM 1848 C C . GLY A 1 234 ? 1.471 14.628 1.743 1.00 89.12 234 GLY A C 1
ATOM 1849 O O . GLY A 1 234 ? 2.585 14.140 1.956 1.00 89.12 234 GLY A O 1
ATOM 1850 N N . SER A 1 235 ? 0.769 15.232 2.705 1.00 89.75 235 SER A N 1
ATOM 1851 C CA . SER A 1 235 ? 1.260 15.479 4.058 1.00 89.75 235 SER A CA 1
ATOM 1852 C C . SER A 1 235 ? 0.171 15.306 5.127 1.00 89.75 235 SER A C 1
ATOM 1854 O O . SER A 1 235 ? -0.114 14.176 5.516 1.00 89.75 235 SER A O 1
ATOM 1856 N N . SER A 1 236 ? -0.393 16.395 5.650 1.00 89.06 236 SER A N 1
ATOM 1857 C CA . SER A 1 236 ? -1.297 16.411 6.803 1.00 89.06 236 SER A CA 1
ATOM 1858 C C . SER A 1 236 ? -2.780 16.376 6.450 1.00 89.06 236 SER A C 1
ATOM 1860 O O . SER A 1 236 ? -3.590 16.114 7.336 1.00 89.06 236 SER A O 1
ATOM 1862 N N . THR A 1 237 ? -3.153 16.648 5.197 1.00 94.25 237 THR A N 1
ATOM 1863 C CA . THR A 1 237 ? -4.564 16.721 4.799 1.00 94.25 237 THR A CA 1
ATOM 1864 C C . THR A 1 237 ? -4.972 15.463 4.048 1.00 94.25 237 THR A C 1
ATOM 1866 O O . THR A 1 237 ? -4.343 15.076 3.059 1.00 94.25 237 THR A O 1
ATOM 1869 N N . PHE A 1 238 ? -6.061 14.843 4.496 1.00 95.81 238 PHE A N 1
ATOM 1870 C CA . PHE A 1 238 ? -6.609 13.620 3.917 1.00 95.81 238 PHE A CA 1
ATOM 1871 C C . PHE A 1 238 ? -8.064 13.817 3.527 1.00 95.81 238 PHE A C 1
ATOM 1873 O O . PHE A 1 238 ? -8.798 14.558 4.174 1.00 95.81 238 PHE A O 1
ATOM 1880 N N . ILE A 1 239 ? -8.468 13.118 2.473 1.00 96.88 239 ILE A N 1
ATOM 1881 C CA . ILE A 1 239 ? -9.858 13.000 2.044 1.00 96.88 239 ILE A CA 1
ATOM 1882 C C . ILE A 1 239 ? -10.184 11.513 2.033 1.00 96.88 239 ILE A C 1
ATOM 1884 O O . ILE A 1 239 ? -9.390 10.703 1.543 1.00 96.88 239 ILE A O 1
ATOM 1888 N N . TRP A 1 240 ? -11.341 11.151 2.571 1.00 97.31 240 TRP A N 1
ATOM 1889 C CA . TRP A 1 240 ? -11.831 9.780 2.556 1.00 97.31 240 TRP A CA 1
ATOM 1890 C C . TRP A 1 240 ? -13.334 9.730 2.315 1.00 97.31 240 TRP A C 1
ATOM 1892 O O . TRP A 1 240 ? -14.035 10.734 2.435 1.00 97.31 240 TRP A O 1
ATOM 1902 N N . ILE A 1 241 ? -13.800 8.542 1.948 1.00 97.19 241 ILE A N 1
ATOM 1903 C CA . ILE A 1 241 ? -15.216 8.210 1.816 1.00 97.19 241 ILE A CA 1
ATOM 1904 C C . ILE A 1 241 ? -15.555 7.265 2.959 1.00 97.19 241 ILE A C 1
ATOM 1906 O O . ILE A 1 241 ? -14.835 6.285 3.179 1.00 97.19 241 ILE A O 1
ATOM 1910 N N . GLN A 1 242 ? -16.631 7.573 3.675 1.00 96.38 242 GLN A N 1
ATOM 1911 C CA . GLN A 1 242 ? -17.126 6.771 4.783 1.00 96.38 242 GLN A CA 1
ATOM 1912 C C . GLN A 1 242 ? -18.624 6.497 4.649 1.00 96.38 242 GLN A C 1
ATOM 1914 O O . GLN A 1 242 ? -19.350 7.296 4.063 1.00 96.38 242 GLN A O 1
ATOM 1919 N N . GLU A 1 243 ? -19.061 5.373 5.207 1.00 95.50 243 GLU A N 1
ATOM 1920 C CA . GLU A 1 243 ? -20.462 4.963 5.295 1.00 95.50 243 GLU A CA 1
ATOM 1921 C C . GLU A 1 243 ? -20.744 4.448 6.713 1.00 95.50 243 GLU A C 1
ATOM 1923 O O . GLU A 1 243 ? -19.916 3.740 7.295 1.00 95.50 243 GLU A O 1
ATOM 1928 N N . CYS A 1 244 ? -21.915 4.769 7.268 1.00 95.69 244 CYS A N 1
ATOM 1929 C CA . CYS A 1 244 ? -22.387 4.149 8.503 1.00 95.69 244 CYS A CA 1
ATOM 1930 C C . CYS A 1 244 ? -22.952 2.757 8.194 1.00 95.69 244 CYS A C 1
ATOM 1932 O O . CYS A 1 244 ? -23.896 2.619 7.413 1.00 95.69 244 CYS A O 1
ATOM 1934 N N . VAL A 1 245 ? -22.377 1.719 8.802 1.00 92.75 245 VAL A N 1
ATOM 1935 C CA . VAL A 1 245 ? -22.935 0.363 8.758 1.00 92.75 245 VAL A CA 1
ATOM 1936 C C . VAL A 1 245 ? -23.541 0.063 10.120 1.00 92.75 245 VAL A C 1
ATOM 1938 O O . VAL A 1 245 ? -22.808 -0.146 11.090 1.00 92.75 245 VAL A O 1
ATOM 1941 N N . VAL A 1 246 ? -24.873 0.061 10.156 1.00 88.69 246 VAL A N 1
ATOM 1942 C CA . VAL A 1 246 ? -25.670 -0.236 11.350 1.00 88.69 246 VAL A CA 1
ATOM 1943 C C . VAL A 1 246 ? -25.685 -1.739 11.578 1.00 88.69 246 VAL A C 1
ATOM 1945 O O . VAL A 1 246 ? -26.021 -2.507 10.669 1.00 88.69 246 VAL A O 1
ATOM 1948 N N . ASP A 1 247 ? -25.329 -2.155 12.788 1.00 77.50 247 ASP A N 1
ATOM 1949 C CA . ASP A 1 247 ? -25.466 -3.548 13.196 1.00 77.50 247 ASP A CA 1
ATOM 1950 C C . ASP A 1 247 ? -26.908 -3.788 13.665 1.00 77.50 247 ASP A C 1
ATOM 1952 O O . ASP A 1 247 ? -27.358 -3.200 14.645 1.00 77.50 247 ASP A O 1
ATOM 1956 N N . LEU A 1 248 ? -27.667 -4.607 12.934 1.00 69.69 248 LEU A N 1
ATOM 1957 C CA . LEU A 1 248 ? -29.090 -4.867 13.210 1.00 69.69 248 LEU A CA 1
ATOM 1958 C C . LEU A 1 248 ? -29.307 -5.973 14.265 1.00 69.69 248 LEU A C 1
ATOM 1960 O O . LEU A 1 248 ? -30.346 -6.634 14.243 1.00 69.69 248 LEU A O 1
ATOM 1964 N N . THR A 1 249 ? -28.321 -6.223 15.130 1.00 60.47 249 THR A N 1
ATOM 1965 C CA . THR A 1 249 ? -28.346 -7.308 16.130 1.00 60.47 249 THR A CA 1
ATOM 1966 C C . THR A 1 249 ? -29.384 -7.113 17.219 1.00 60.47 249 THR A C 1
ATOM 1968 O O . THR A 1 249 ? -29.440 -5.993 17.775 1.00 60.47 249 THR A O 1
#

InterPro domains:
  IPR036322 WD40-repeat-containing domain superfamily [SSF50978] (9-217)

pLDDT: mean 91.3, std 8.87, range [56.22, 98.62]

Organism: NCBI:txid117018

Sequence (249 aa):
MRYRADKTLQLVHTLQAVVDQWITHVSFSSWILVHTGTCKNVCREAHVAYAASDGTVGFFKVTQTFEQPSDQDTTTLRLTFNTEVRLHGPNITGVTGLSWVEIPDKRRILVYTKPGILYLWCPPSPNIGWTGYRSFRLQTQKLSVSSSALHPSSSVQYIRPLDALLLTLFDGSFHVFHNLSSEPSTTPRSTPGFKEPVTSENLSNASRSIFIQSEEGVEFSDMNRITGLTSYDGSSTFIWIQECVVDLT